Protein AF-A0A8H7QI00-F1 (afdb_monomer_lite)

Secondary structure (DSSP, 8-state):
--------SSSHHHHHHHHHHTTS----HHHHHHHHHHHHHHHHHHHHHTTTTSGGGHHHHHHHHHHHHHHHHHHHHHHHHHHHHHHHHHHHHHHHHHT-SS--HHHHHHHHHHHHHTTHHHHHHHTSS--HHHHHHHHTTTTT-TT--HHHHHHHTHHHHS-GGGHHHHHHHHHHHHHHHHHHTT--HHHHHHHSSS-HHHHIIIIIHHHHHHHHHHHHHT--HHHHHHHHHHTHHHHHHHS---TTGGGS--

InterPro domains:
  IPR028094 Restriction of telomere capping protein 4, C-terminal [PF14474] (128-244)
  IPR028094 Restriction of telomere capping protein 4, C-terminal [SM01312] (124-245)
  IPR039024 Restriction of telomere capping protein 4 [PTHR41391] (51-244)

Sequence (254 aa):
MRNLATPAITTLSCFKCQKHIFQDGDQDTSMFKEYTEIDILTKELDKKKVNAENNRYERKYKNLKGEWHRLNNKLNPRLDEFCKSHKIQQFLPTINKYNCLSVDFESLKRRAFELVNSGLVQKLVSGDIKSIFKSKADQDNFGTQAKLKHFVYFERNKKQIMPGYYGPKGFEAIGHAALRQFNHDEYNDSEVKKSTSFRHHDFLTIIVIPEIACRIIAEDQGVSLEDAAKIMIETYEIGSLLNPFDFTADFEEN

pLDDT: mean 75.8, std 19.1, range [23.66, 97.69]

Structure (mmCIF, N/CA/C/O backbone):
data_AF-A0A8H7QI00-F1
#
_entry.id   AF-A0A8H7QI00-F1
#
loop_
_atom_site.group_PDB
_atom_site.id
_atom_site.type_symbol
_atom_site.label_atom_id
_atom_site.label_alt_id
_atom_site.label_comp_id
_atom_site.label_asym_id
_atom_site.label_entity_id
_atom_site.label_seq_id
_atom_site.pdbx_PDB_ins_code
_atom_site.Cartn_x
_atom_site.Cartn_y
_atom_site.Cartn_z
_atom_site.occupancy
_atom_site.B_iso_or_equiv
_atom_site.auth_seq_id
_atom_site.auth_comp_id
_atom_site.auth_asym_id
_atom_site.auth_atom_id
_atom_site.pdbx_PDB_model_num
ATOM 1 N N . MET A 1 1 ? 22.523 28.923 -11.467 1.00 32.09 1 MET A N 1
ATOM 2 C CA . MET A 1 1 ? 23.103 27.801 -12.237 1.00 32.09 1 MET A CA 1
ATOM 3 C C . MET A 1 1 ? 22.372 26.527 -11.838 1.00 32.09 1 MET A C 1
ATOM 5 O O . MET A 1 1 ? 22.496 26.106 -10.698 1.00 32.09 1 MET A O 1
ATOM 9 N N . ARG A 1 2 ? 21.506 25.991 -12.709 1.00 25.45 2 ARG A N 1
ATOM 10 C CA . ARG A 1 2 ? 20.755 24.754 -12.440 1.00 25.45 2 ARG A CA 1
ATOM 11 C C . ARG A 1 2 ? 21.609 23.570 -12.894 1.00 25.45 2 ARG A C 1
ATOM 13 O O . ARG A 1 2 ? 21.855 23.431 -14.087 1.00 25.45 2 ARG A O 1
ATOM 20 N N . ASN A 1 3 ? 22.059 22.748 -11.949 1.00 23.66 3 ASN A N 1
ATOM 21 C CA . ASN A 1 3 ? 22.639 21.441 -12.242 1.00 23.66 3 ASN A CA 1
ATOM 22 C C . ASN A 1 3 ? 21.527 20.535 -12.783 1.00 23.66 3 ASN A C 1
ATOM 24 O O . ASN A 1 3 ? 20.714 20.015 -12.023 1.00 23.66 3 ASN A O 1
ATOM 28 N N . LEU A 1 4 ? 21.476 20.379 -14.105 1.00 27.23 4 LEU A N 1
ATOM 29 C CA . LEU A 1 4 ? 20.737 19.303 -14.753 1.00 27.23 4 LEU A CA 1
ATOM 30 C C . LEU A 1 4 ? 21.545 18.022 -14.538 1.00 27.23 4 LEU A C 1
ATOM 32 O O . LEU A 1 4 ? 22.528 17.777 -15.236 1.00 27.23 4 LEU A O 1
ATOM 36 N N . ALA A 1 5 ? 21.169 17.243 -13.526 1.00 26.55 5 ALA A N 1
ATOM 37 C CA . ALA A 1 5 ? 21.691 15.899 -13.344 1.00 26.55 5 ALA A CA 1
ATOM 38 C C . ALA A 1 5 ? 21.360 15.071 -14.598 1.00 26.55 5 ALA A C 1
ATOM 40 O O . ALA A 1 5 ? 20.198 14.832 -14.918 1.00 26.55 5 ALA A O 1
ATOM 41 N N . THR A 1 6 ? 22.391 14.677 -15.339 1.00 30.59 6 THR A N 1
ATOM 42 C CA . THR A 1 6 ? 22.303 13.703 -16.432 1.00 30.59 6 THR A CA 1
ATOM 43 C C . THR A 1 6 ? 21.802 12.355 -15.895 1.00 30.59 6 THR A C 1
ATOM 45 O O . THR A 1 6 ? 22.327 11.897 -14.877 1.00 30.59 6 THR A O 1
ATOM 48 N N . PRO A 1 7 ? 20.855 11.674 -16.568 1.00 32.19 7 PRO A N 1
ATOM 49 C CA . PRO A 1 7 ? 20.377 10.356 -16.163 1.00 32.19 7 PRO A CA 1
ATOM 50 C C . PRO A 1 7 ?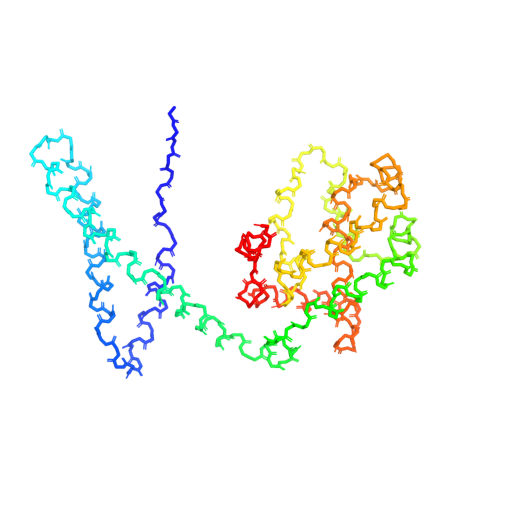 21.391 9.295 -16.613 1.00 32.19 7 PRO A C 1
ATOM 52 O O . PRO A 1 7 ? 21.183 8.589 -17.589 1.00 32.19 7 PRO A O 1
ATOM 55 N N . ALA A 1 8 ? 22.538 9.219 -15.940 1.00 33.38 8 ALA A N 1
ATOM 56 C CA . ALA A 1 8 ? 23.613 8.287 -16.297 1.00 33.38 8 ALA A CA 1
ATOM 57 C C . ALA A 1 8 ? 23.590 6.975 -15.486 1.00 33.38 8 ALA A C 1
ATOM 59 O O . ALA A 1 8 ? 24.544 6.209 -15.545 1.00 33.38 8 ALA A O 1
ATOM 60 N N . ILE A 1 9 ? 22.544 6.703 -14.692 1.00 32.53 9 ILE A N 1
ATOM 61 C CA . ILE A 1 9 ? 22.587 5.609 -13.697 1.00 32.53 9 ILE A CA 1
ATOM 62 C C . ILE A 1 9 ? 21.451 4.578 -13.848 1.00 32.53 9 ILE A C 1
ATOM 64 O O . ILE A 1 9 ? 21.548 3.482 -13.303 1.00 32.53 9 ILE A O 1
ATOM 68 N N . THR A 1 10 ? 20.416 4.819 -14.655 1.00 36.06 10 THR A N 1
ATOM 69 C CA . THR A 1 10 ? 19.295 3.864 -14.795 1.00 36.06 10 THR A CA 1
ATOM 70 C C . THR A 1 10 ? 19.474 2.800 -15.884 1.00 36.06 10 THR A C 1
ATOM 72 O O . THR A 1 10 ? 18.813 1.770 -15.818 1.00 36.06 10 THR A O 1
ATOM 75 N N . THR A 1 11 ? 20.395 2.966 -16.839 1.00 39.16 11 THR A N 1
ATOM 76 C CA . THR A 1 11 ? 20.617 1.997 -17.937 1.00 39.16 11 THR A CA 1
ATOM 77 C C . THR A 1 11 ? 21.534 0.823 -17.563 1.00 39.16 11 THR A C 1
ATOM 79 O O . THR A 1 11 ? 21.452 -0.251 -18.158 1.00 39.16 11 THR A O 1
ATOM 82 N N . LEU A 1 12 ? 22.385 0.978 -16.542 1.00 36.53 12 LEU A N 1
ATOM 83 C CA . LEU A 1 12 ? 23.392 -0.026 -16.163 1.00 36.53 12 LEU A CA 1
ATOM 84 C C . LEU A 1 12 ? 22.820 -1.259 -15.441 1.00 36.53 12 LEU A C 1
ATOM 86 O O . LEU A 1 12 ? 23.416 -2.334 -15.520 1.00 36.53 12 LEU A O 1
ATOM 90 N N . SER A 1 13 ? 21.676 -1.149 -14.755 1.00 38.12 13 SER A N 1
ATOM 91 C CA . SER A 1 13 ? 21.063 -2.300 -14.068 1.00 38.12 13 SER A CA 1
ATOM 92 C C . SER A 1 13 ? 20.446 -3.306 -15.050 1.00 38.12 13 SER A C 1
ATOM 94 O O . SER A 1 13 ? 20.450 -4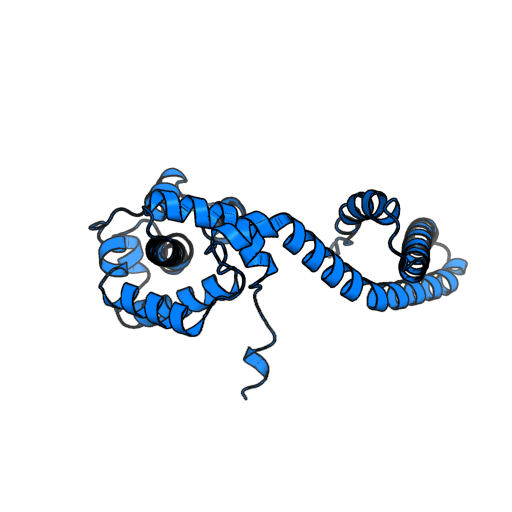.508 -14.781 1.00 38.12 13 SER A O 1
ATOM 96 N N . CYS A 1 14 ? 19.998 -2.839 -16.219 1.00 50.16 14 CYS A N 1
ATOM 97 C CA . CYS A 1 14 ? 19.415 -3.687 -17.255 1.00 50.16 14 CYS A CA 1
ATOM 98 C C . CYS A 1 14 ? 20.480 -4.466 -18.049 1.00 50.16 14 CYS A C 1
ATOM 100 O O . CYS A 1 14 ? 20.274 -5.637 -18.361 1.00 50.16 14 CYS A O 1
ATOM 102 N N . PHE A 1 15 ? 21.671 -3.895 -18.269 1.00 46.28 15 PHE A N 1
ATOM 103 C CA . PHE A 1 15 ? 22.773 -4.578 -18.970 1.00 46.28 15 PHE A CA 1
ATOM 104 C C . PHE A 1 15 ? 23.216 -5.892 -18.298 1.00 46.28 15 PHE A C 1
ATOM 106 O O . PHE A 1 15 ? 23.602 -6.846 -18.976 1.00 46.28 15 PHE A O 1
ATOM 113 N N . LYS A 1 16 ? 23.128 -5.983 -16.961 1.00 48.88 16 LYS A N 1
ATOM 114 C CA . LYS A 1 16 ? 23.398 -7.237 -16.231 1.00 48.88 16 LYS A CA 1
ATOM 115 C C . LYS A 1 16 ? 22.326 -8.306 -16.468 1.00 48.88 16 LYS A C 1
ATOM 117 O O . LYS A 1 16 ? 22.678 -9.476 -16.555 1.00 48.88 16 LYS A O 1
ATOM 122 N N . CYS A 1 17 ? 21.058 -7.915 -16.618 1.00 47.69 17 CYS A N 1
ATOM 123 C CA . CYS A 1 17 ? 19.975 -8.838 -16.977 1.00 47.69 17 CYS A CA 1
ATOM 124 C C . CYS A 1 17 ? 20.101 -9.303 -18.439 1.00 47.69 17 CYS A C 1
ATOM 126 O O . CYS A 1 17 ? 19.896 -10.474 -18.739 1.00 47.69 17 CYS A O 1
ATOM 128 N N . GLN A 1 18 ? 20.528 -8.411 -19.338 1.00 51.44 18 GLN A N 1
ATOM 129 C CA . GLN A 1 18 ? 20.704 -8.690 -20.769 1.00 51.44 18 GLN A CA 1
ATOM 130 C C . GLN A 1 18 ? 21.794 -9.734 -21.054 1.00 51.44 18 GLN A C 1
ATOM 132 O O . GLN A 1 18 ? 21.632 -10.567 -21.941 1.00 51.44 18 GLN A O 1
ATOM 137 N N . LYS A 1 19 ? 22.900 -9.729 -20.298 1.00 48.72 19 LYS A N 1
ATOM 138 C CA . LYS A 1 19 ? 24.011 -10.667 -20.534 1.00 48.72 19 LYS A CA 1
ATOM 139 C C . LYS A 1 19 ? 23.658 -12.125 -20.205 1.00 48.72 19 LYS A C 1
ATOM 141 O O . LYS A 1 19 ? 24.259 -13.018 -20.788 1.00 48.72 19 LYS A O 1
ATOM 146 N N . HIS A 1 20 ? 22.708 -12.345 -19.293 1.00 43.25 20 HIS A N 1
ATOM 147 C CA . HIS A 1 20 ? 22.237 -13.681 -18.920 1.00 43.25 20 HIS A CA 1
ATOM 148 C C . HIS A 1 20 ? 21.199 -14.239 -19.903 1.00 43.25 20 HIS A C 1
ATOM 150 O O . HIS A 1 20 ? 21.241 -15.422 -20.197 1.00 43.25 20 HIS A O 1
ATOM 156 N N . ILE A 1 21 ? 20.315 -13.403 -20.457 1.00 45.06 21 ILE A N 1
ATOM 157 C CA . ILE A 1 21 ? 19.174 -13.876 -21.264 1.00 45.06 21 ILE A CA 1
ATOM 158 C C . ILE A 1 21 ? 19.576 -14.224 -22.708 1.00 45.06 21 ILE A C 1
ATOM 160 O O . ILE A 1 21 ? 19.130 -15.227 -23.252 1.00 45.06 21 ILE A O 1
ATOM 164 N N . PHE A 1 22 ? 20.475 -13.461 -23.339 1.00 48.00 22 PHE A N 1
ATOM 165 C CA . PHE A 1 22 ? 20.891 -13.743 -24.726 1.00 48.00 22 PHE A CA 1
ATOM 166 C C . PHE A 1 22 ? 21.943 -14.861 -24.855 1.00 48.00 22 PHE A C 1
ATOM 168 O O . PHE A 1 22 ? 22.374 -15.168 -25.965 1.00 48.00 22 PHE A O 1
ATOM 175 N N . GLN A 1 23 ? 22.359 -15.478 -23.743 1.00 43.94 23 GLN A N 1
ATOM 176 C CA . GLN A 1 23 ? 23.120 -16.733 -23.769 1.00 43.94 23 GLN A CA 1
ATOM 177 C C . GLN A 1 23 ? 22.206 -17.957 -23.957 1.00 43.94 23 GLN A C 1
ATOM 179 O O . GLN A 1 23 ? 22.692 -18.982 -24.429 1.00 43.94 23 GLN A O 1
ATOM 184 N N . ASP A 1 24 ? 20.897 -17.820 -23.706 1.00 39.97 24 ASP A N 1
ATOM 185 C CA . ASP A 1 24 ? 19.931 -18.929 -23.692 1.00 39.97 24 ASP A CA 1
ATOM 186 C C . ASP A 1 24 ? 19.081 -19.061 -24.978 1.00 39.97 24 ASP A C 1
ATOM 188 O O . ASP A 1 24 ? 18.114 -19.816 -25.019 1.00 39.97 24 ASP A O 1
ATOM 192 N N . GLY A 1 25 ? 19.486 -18.417 -26.081 1.00 41.19 25 GLY A N 1
ATOM 193 C CA . GLY A 1 25 ? 19.075 -18.846 -27.430 1.00 41.19 25 GLY A CA 1
ATOM 194 C C . GLY A 1 25 ? 17.854 -18.172 -28.071 1.00 41.19 25 GLY A C 1
ATOM 195 O O . GLY A 1 25 ? 17.360 -18.694 -29.071 1.00 41.19 25 GLY A O 1
ATOM 196 N N . ASP A 1 26 ? 17.396 -17.014 -27.586 1.00 42.66 26 ASP A N 1
ATOM 197 C CA . ASP A 1 26 ? 16.306 -16.271 -28.242 1.00 42.66 26 ASP A CA 1
ATOM 198 C C . ASP A 1 26 ? 16.780 -15.425 -29.447 1.00 42.66 26 ASP A C 1
ATOM 200 O O . ASP A 1 26 ? 17.798 -14.729 -29.403 1.00 42.66 26 ASP A O 1
ATOM 204 N N . GLN A 1 27 ? 16.036 -15.509 -30.556 1.00 45.69 27 GLN A N 1
ATOM 205 C CA . GLN A 1 27 ? 16.492 -15.210 -31.926 1.00 45.69 27 GLN A CA 1
ATOM 206 C C . GLN A 1 27 ? 16.483 -13.731 -32.360 1.00 45.69 27 GLN A C 1
ATOM 208 O O . GLN A 1 27 ? 16.852 -13.440 -33.503 1.00 45.69 27 GLN A O 1
ATOM 213 N N . ASP A 1 28 ? 16.130 -12.767 -31.507 1.00 51.84 28 ASP A N 1
ATOM 214 C CA . ASP A 1 28 ? 16.073 -11.360 -31.935 1.00 51.84 28 ASP A CA 1
ATOM 215 C C . ASP A 1 28 ? 17.425 -10.632 -31.807 1.00 51.84 28 ASP A C 1
ATOM 217 O O . ASP A 1 28 ? 17.642 -9.711 -31.015 1.00 51.84 28 ASP A O 1
ATOM 221 N N . THR A 1 29 ? 18.373 -11.063 -32.640 1.00 54.84 29 THR A N 1
ATOM 222 C CA . THR A 1 29 ? 19.715 -10.463 -32.755 1.00 54.84 29 THR A CA 1
ATOM 223 C C . THR A 1 29 ? 19.707 -9.029 -33.301 1.00 54.84 29 THR A C 1
ATOM 225 O O . THR A 1 29 ? 20.735 -8.347 -33.243 1.00 54.84 29 THR A O 1
ATOM 228 N N . SER A 1 30 ? 18.574 -8.555 -33.837 1.00 56.41 30 SER A N 1
ATOM 229 C CA . SER A 1 30 ? 18.428 -7.208 -34.403 1.00 56.41 30 SER A CA 1
ATOM 230 C C . SER A 1 30 ? 18.443 -6.147 -33.301 1.00 56.41 30 SER A C 1
ATOM 232 O O . SER A 1 30 ? 19.205 -5.183 -33.364 1.00 56.41 30 SER A O 1
ATOM 234 N N . MET A 1 31 ? 17.707 -6.399 -32.221 1.00 56.31 31 MET A N 1
ATOM 235 C CA . MET A 1 31 ? 17.594 -5.510 -31.074 1.00 56.31 31 MET A CA 1
ATOM 236 C C . MET A 1 31 ? 18.927 -5.403 -30.312 1.00 56.31 31 MET A C 1
ATOM 238 O O . MET A 1 31 ? 19.341 -4.309 -29.932 1.00 56.31 31 MET A O 1
ATOM 242 N N . PHE A 1 32 ? 19.669 -6.510 -30.178 1.00 59.78 32 PHE A N 1
ATOM 243 C CA . PHE A 1 32 ? 21.007 -6.512 -29.569 1.00 59.78 32 PHE A CA 1
ATOM 244 C C . PHE A 1 32 ? 22.017 -5.644 -30.340 1.00 59.78 32 PHE A C 1
ATOM 246 O O . PHE A 1 32 ? 22.824 -4.931 -29.733 1.00 59.78 32 PHE A O 1
ATOM 253 N N . LYS A 1 33 ? 21.962 -5.664 -31.680 1.00 65.00 33 LYS A N 1
ATOM 254 C CA . LYS A 1 33 ? 22.805 -4.809 -32.530 1.00 65.00 33 LYS A CA 1
ATOM 255 C C . LYS A 1 33 ? 22.485 -3.329 -32.318 1.00 65.00 33 LYS A C 1
ATOM 257 O O . LYS A 1 33 ? 23.407 -2.552 -32.085 1.00 65.00 33 LYS A O 1
ATOM 262 N N . GLU A 1 34 ? 21.202 -2.963 -32.311 1.00 65.44 34 GLU A N 1
ATOM 263 C CA . GLU A 1 34 ? 20.764 -1.575 -32.100 1.00 65.44 34 GLU A CA 1
ATOM 264 C C . GLU A 1 34 ? 21.128 -1.058 -30.685 1.00 65.44 34 GLU A C 1
ATOM 266 O O . GLU A 1 34 ? 21.533 0.095 -30.530 1.00 65.44 34 GLU A O 1
ATOM 271 N N . TYR A 1 35 ? 21.088 -1.898 -29.640 1.00 63.41 35 TYR A N 1
ATOM 272 C CA . TYR A 1 35 ? 21.545 -1.507 -28.292 1.00 63.41 35 TYR A CA 1
ATOM 273 C C . TYR A 1 35 ? 23.063 -1.370 -28.173 1.00 63.41 35 TYR A C 1
ATOM 275 O O . TYR A 1 35 ? 23.552 -0.458 -27.500 1.00 63.41 35 TYR A O 1
ATOM 283 N N . THR A 1 36 ? 23.816 -2.255 -28.829 1.00 68.94 36 THR A N 1
ATOM 284 C CA . THR A 1 36 ? 25.282 -2.152 -28.892 1.00 68.94 36 THR A CA 1
ATOM 285 C C . THR A 1 36 ? 25.689 -0.835 -29.556 1.00 68.94 36 THR A C 1
ATOM 287 O O . THR A 1 36 ? 26.619 -0.167 -29.106 1.00 68.94 36 THR A O 1
ATOM 290 N N . GLU A 1 37 ? 24.944 -0.415 -30.578 1.00 72.38 37 GLU A N 1
ATOM 291 C CA . GLU A 1 37 ? 25.124 0.870 -31.247 1.00 72.38 37 GLU A CA 1
ATOM 292 C C . GLU A 1 37 ? 24.860 2.058 -30.304 1.00 72.38 37 GLU A C 1
ATOM 294 O O . GLU A 1 37 ? 25.678 2.977 -30.246 1.00 72.38 37 GLU A O 1
ATOM 299 N N . ILE A 1 38 ? 23.806 2.020 -29.475 1.00 66.69 38 ILE A N 1
ATOM 300 C CA . ILE A 1 38 ? 23.564 3.052 -28.447 1.00 66.69 38 ILE A CA 1
ATOM 301 C C . ILE A 1 38 ? 24.700 3.119 -27.414 1.00 66.69 38 ILE A C 1
ATOM 303 O O . ILE A 1 38 ? 25.115 4.221 -27.046 1.00 66.69 38 ILE A O 1
ATOM 307 N N . ASP A 1 39 ? 25.218 1.986 -26.932 1.00 66.69 39 ASP A N 1
ATOM 308 C CA . ASP A 1 39 ? 26.321 1.965 -25.955 1.00 66.69 39 ASP A CA 1
ATOM 309 C C . ASP A 1 39 ? 27.613 2.552 -26.550 1.00 66.69 39 ASP A C 1
ATOM 311 O O . ASP A 1 39 ? 28.281 3.385 -25.926 1.00 66.69 39 ASP A O 1
ATOM 315 N N . ILE A 1 40 ? 27.925 2.202 -27.802 1.00 74.88 40 ILE A N 1
ATOM 316 C CA . ILE A 1 40 ? 29.040 2.796 -28.551 1.00 74.88 40 ILE A CA 1
ATOM 317 C C . ILE A 1 40 ? 28.842 4.312 -28.686 1.00 74.88 40 ILE A C 1
ATOM 319 O O . ILE A 1 40 ? 29.746 5.078 -28.341 1.00 74.88 40 ILE A O 1
ATOM 323 N N . LEU A 1 41 ? 27.657 4.763 -29.113 1.00 69.81 41 LEU A N 1
ATOM 324 C CA . LEU A 1 41 ? 27.335 6.186 -29.268 1.00 69.81 41 LEU A CA 1
ATOM 325 C C . LEU A 1 41 ? 27.404 6.949 -27.941 1.00 69.81 41 LEU A C 1
ATOM 327 O O . LEU A 1 41 ? 27.892 8.077 -27.914 1.00 69.81 41 LEU A O 1
ATOM 331 N N . THR A 1 42 ? 26.971 6.340 -26.837 1.00 70.81 42 THR A N 1
ATOM 332 C CA . THR A 1 42 ? 27.034 6.933 -25.491 1.00 70.81 42 THR A CA 1
ATOM 333 C C . THR A 1 42 ? 28.488 7.148 -25.072 1.00 70.81 42 THR A C 1
ATOM 335 O O . THR A 1 42 ? 28.881 8.263 -24.730 1.00 70.81 42 THR A O 1
ATOM 338 N N . LYS A 1 43 ? 29.333 6.118 -25.220 1.00 76.75 43 LYS A N 1
ATOM 339 C CA . LYS A 1 43 ? 30.777 6.208 -24.947 1.00 76.75 43 LYS A CA 1
ATOM 340 C C . LYS A 1 43 ? 31.475 7.226 -25.847 1.00 76.75 43 LYS A C 1
ATOM 342 O O . LYS A 1 43 ? 32.409 7.902 -25.414 1.00 76.75 43 LYS A O 1
ATOM 347 N N . GLU A 1 44 ? 31.054 7.349 -27.104 1.00 76.69 44 GLU A N 1
ATOM 348 C CA . GLU A 1 44 ? 31.572 8.370 -28.014 1.00 76.69 44 GLU A CA 1
ATOM 349 C C . GLU A 1 44 ? 31.137 9.790 -27.642 1.00 76.69 44 GLU A C 1
ATOM 351 O O . GLU A 1 44 ? 31.946 10.718 -27.753 1.00 76.69 44 GLU A O 1
ATOM 356 N N . LEU A 1 45 ? 29.886 9.970 -27.212 1.00 71.31 45 LEU A N 1
ATOM 357 C CA . LEU A 1 45 ? 29.365 11.249 -26.739 1.00 71.31 45 LEU A CA 1
ATOM 358 C C . LEU A 1 45 ? 30.103 11.703 -25.485 1.00 71.31 45 LEU A C 1
ATOM 360 O O . LEU A 1 45 ? 30.530 12.854 -25.440 1.00 71.31 45 LEU A O 1
ATOM 364 N N . ASP A 1 46 ? 30.340 10.807 -24.530 1.00 72.19 46 ASP A N 1
ATOM 365 C CA . ASP A 1 46 ? 31.086 11.123 -23.311 1.00 72.19 46 ASP A CA 1
ATOM 366 C C . ASP A 1 46 ? 32.533 11.528 -23.624 1.00 72.19 46 ASP A C 1
ATOM 368 O O . ASP A 1 46 ? 32.998 12.576 -23.171 1.00 72.19 46 ASP A O 1
ATOM 372 N N . LYS A 1 47 ? 33.224 10.784 -24.500 1.00 74.00 47 LYS A N 1
ATOM 373 C CA . LYS A 1 47 ? 34.586 11.127 -24.958 1.00 74.00 47 LYS A CA 1
ATOM 374 C C . LYS A 1 47 ? 34.652 12.471 -25.688 1.00 74.00 47 LYS A C 1
ATOM 376 O O . LYS A 1 47 ? 35.646 13.186 -25.578 1.00 74.00 47 LYS A O 1
ATOM 381 N N . LYS A 1 48 ? 33.632 12.815 -26.480 1.00 67.69 48 LYS A N 1
ATOM 382 C CA . LYS A 1 48 ? 33.608 14.060 -27.269 1.00 67.69 48 LYS A CA 1
ATOM 383 C C . LYS A 1 48 ? 33.103 15.257 -26.473 1.00 67.69 48 LYS A C 1
ATOM 385 O O . LYS A 1 48 ? 33.542 16.364 -26.759 1.00 67.69 48 LYS A O 1
ATOM 390 N N . LYS A 1 49 ? 32.262 15.051 -25.457 1.00 64.69 49 LYS A N 1
ATOM 391 C CA . LYS A 1 49 ? 31.820 16.087 -24.511 1.00 64.69 49 LYS A CA 1
ATOM 392 C C . LYS A 1 49 ? 32.996 16.653 -23.713 1.00 64.69 49 LYS A C 1
ATOM 394 O O . LYS A 1 49 ? 33.046 17.857 -23.505 1.00 64.69 49 LYS A O 1
ATOM 399 N N . VAL A 1 50 ? 33.973 15.809 -23.370 1.00 59.81 50 VAL A N 1
ATOM 400 C CA . VAL A 1 50 ? 35.248 16.216 -22.744 1.00 59.81 50 VAL A CA 1
ATOM 401 C C . VAL A 1 50 ? 36.130 17.055 -23.691 1.00 59.81 50 VAL A C 1
ATOM 403 O O . VAL A 1 50 ? 36.917 17.866 -23.228 1.00 59.81 50 VAL A O 1
ATOM 406 N N . ASN A 1 51 ? 35.963 16.927 -25.014 1.00 56.34 51 ASN A N 1
ATOM 407 C CA . ASN A 1 51 ? 36.784 17.602 -26.034 1.00 56.34 51 ASN A CA 1
ATOM 408 C C . ASN A 1 51 ? 36.070 18.768 -26.759 1.00 56.34 51 ASN A C 1
ATOM 410 O O . ASN A 1 51 ? 36.629 19.356 -27.689 1.00 56.34 51 ASN A O 1
ATOM 414 N N . ALA A 1 52 ? 34.827 19.087 -26.381 1.00 53.44 52 ALA A N 1
ATOM 415 C CA . ALA A 1 52 ? 33.953 20.026 -27.092 1.00 53.44 52 ALA A CA 1
ATOM 416 C C . ALA A 1 52 ? 34.255 21.516 -26.829 1.00 53.44 52 ALA A C 1
ATOM 418 O O . ALA A 1 52 ? 33.583 22.371 -27.398 1.00 53.44 52 ALA A O 1
ATOM 419 N N . GLU A 1 53 ? 35.285 21.844 -26.043 1.00 54.00 53 GLU A N 1
ATOM 420 C CA . GLU A 1 53 ? 35.765 23.226 -25.857 1.00 54.00 53 GLU A CA 1
ATOM 421 C C . GLU A 1 53 ? 36.422 23.814 -27.126 1.00 54.00 53 GLU A C 1
ATOM 423 O O . GLU A 1 53 ? 36.679 25.011 -27.202 1.00 54.00 53 GLU A O 1
ATOM 428 N N . ASN A 1 54 ? 36.637 22.999 -28.168 1.00 56.56 54 ASN A N 1
ATOM 429 C CA . ASN A 1 54 ? 37.154 23.428 -29.468 1.00 56.56 54 ASN A CA 1
ATOM 430 C C . ASN A 1 54 ? 36.056 23.410 -30.555 1.00 56.56 54 ASN A C 1
ATOM 432 O O . ASN A 1 54 ? 35.562 22.342 -30.929 1.00 56.56 54 ASN A O 1
ATOM 436 N N . ASN A 1 55 ? 35.753 24.579 -31.144 1.00 57.38 55 ASN A N 1
ATOM 437 C CA . ASN A 1 55 ? 34.698 24.838 -32.154 1.00 57.38 55 ASN A CA 1
ATOM 438 C C . ASN A 1 55 ? 34.641 23.854 -33.349 1.00 57.38 55 ASN A C 1
ATOM 440 O O . ASN A 1 55 ? 33.617 23.731 -34.020 1.00 57.38 55 ASN A O 1
ATOM 444 N N . ARG A 1 56 ? 35.713 23.099 -33.624 1.00 57.19 56 ARG A N 1
ATOM 445 C CA . ARG A 1 56 ? 35.774 22.096 -34.704 1.00 57.19 56 ARG A CA 1
ATOM 446 C C . ARG A 1 56 ? 34.924 20.843 -34.434 1.00 57.19 56 ARG A C 1
ATOM 448 O O . ARG A 1 56 ? 34.535 20.159 -35.380 1.00 57.19 56 ARG A O 1
ATOM 455 N N . TYR A 1 57 ? 34.619 20.529 -33.172 1.00 56.50 57 TYR A N 1
ATOM 456 C CA . TYR A 1 57 ? 33.913 19.295 -32.790 1.00 56.50 57 TYR A CA 1
ATOM 457 C C . TYR A 1 57 ? 32.391 19.446 -32.676 1.00 56.50 57 TYR A C 1
ATOM 459 O O . TYR A 1 57 ? 31.678 18.444 -32.582 1.00 56.50 57 TYR A O 1
ATOM 467 N N . GLU A 1 58 ? 31.873 20.671 -32.761 1.00 62.03 58 GLU A N 1
ATOM 468 C CA . GLU A 1 58 ? 30.472 20.983 -32.474 1.00 62.03 58 GLU A CA 1
ATOM 469 C C . GLU A 1 58 ? 29.495 20.335 -33.474 1.00 62.03 58 GLU A C 1
ATOM 471 O O . GLU A 1 58 ? 28.476 19.765 -33.081 1.00 62.03 58 GLU A O 1
ATOM 476 N N . ARG A 1 59 ? 29.826 20.333 -34.775 1.00 67.06 59 ARG A N 1
ATOM 477 C CA . ARG A 1 59 ? 28.973 19.737 -35.824 1.00 67.06 59 ARG A CA 1
ATOM 478 C C . ARG A 1 59 ? 28.912 18.209 -35.725 1.00 67.06 59 ARG A C 1
ATOM 480 O O . ARG A 1 59 ? 27.840 17.624 -35.845 1.00 67.06 59 ARG A O 1
ATOM 487 N N . LYS A 1 60 ? 30.052 17.559 -35.456 1.00 67.50 60 LYS A N 1
ATOM 488 C CA . LYS A 1 60 ? 30.130 16.096 -35.293 1.00 67.50 60 LYS A CA 1
ATOM 489 C C . LYS A 1 60 ? 29.421 15.644 -34.012 1.00 67.50 60 LYS A C 1
ATOM 491 O O . LYS A 1 60 ? 28.737 14.627 -34.028 1.00 67.50 60 LYS A O 1
ATOM 496 N N . TYR A 1 61 ? 29.536 16.422 -32.934 1.00 68.06 61 TYR A N 1
ATOM 497 C CA . TYR A 1 61 ? 28.820 16.184 -31.682 1.00 68.06 61 TYR A CA 1
ATOM 498 C C . TYR A 1 61 ? 27.300 16.328 -31.844 1.00 68.06 61 TYR A C 1
ATOM 500 O O . TYR A 1 61 ? 26.562 15.450 -31.406 1.00 68.06 61 TYR A O 1
ATOM 508 N N . LYS A 1 62 ? 26.818 17.378 -32.530 1.00 73.19 62 LYS A N 1
ATOM 509 C CA . LYS A 1 62 ? 25.382 17.561 -32.822 1.00 73.19 62 LYS A CA 1
ATOM 510 C C . LYS A 1 62 ? 24.794 16.382 -33.606 1.00 73.19 62 LYS A C 1
ATOM 512 O O . LYS A 1 62 ? 23.720 15.907 -33.247 1.00 73.19 62 LYS A O 1
ATOM 517 N N . ASN A 1 63 ? 25.516 15.866 -34.603 1.00 76.00 63 ASN A N 1
ATOM 518 C CA . ASN A 1 63 ? 25.068 14.710 -35.388 1.00 76.00 63 ASN A CA 1
ATOM 519 C C . ASN A 1 63 ? 24.986 13.427 -34.544 1.00 76.00 63 ASN A C 1
ATOM 521 O O . ASN A 1 63 ? 23.954 12.762 -34.555 1.00 76.00 63 ASN A O 1
ATOM 525 N N . LEU A 1 64 ? 26.026 13.124 -33.756 1.00 72.06 64 LEU A N 1
ATOM 526 C CA . LEU A 1 64 ? 26.043 11.958 -32.858 1.00 72.06 64 LEU A CA 1
ATOM 527 C C . LEU A 1 64 ? 24.953 12.037 -31.791 1.00 72.06 64 LEU A C 1
ATOM 529 O O . LEU A 1 64 ? 24.311 11.041 -31.479 1.00 72.06 64 LEU A O 1
ATOM 533 N N . LYS A 1 65 ? 24.708 13.235 -31.257 1.00 70.62 65 LYS A N 1
ATOM 534 C CA . LYS A 1 65 ? 23.642 13.468 -30.285 1.00 70.62 65 LYS A CA 1
ATOM 535 C C . LYS A 1 65 ? 22.261 13.246 -30.910 1.00 70.62 65 LYS A C 1
ATOM 537 O O . LYS A 1 65 ? 21.402 12.642 -30.278 1.00 70.62 65 LYS A O 1
ATOM 542 N N . GLY A 1 66 ? 22.047 13.706 -32.144 1.00 73.81 66 GLY A N 1
ATOM 543 C CA . GLY A 1 66 ? 20.801 13.475 -32.880 1.00 73.81 66 GLY A CA 1
ATOM 544 C C . GLY A 1 66 ? 20.553 11.994 -33.178 1.00 73.81 66 GLY A C 1
ATOM 545 O O . GLY A 1 66 ? 19.437 11.512 -33.012 1.00 73.81 66 GLY A O 1
ATOM 546 N N . GLU A 1 67 ? 21.596 11.260 -33.558 1.00 75.31 67 GLU A N 1
ATOM 547 C CA . GLU A 1 67 ? 21.543 9.812 -33.778 1.00 75.31 67 GLU A CA 1
ATOM 548 C C . GLU A 1 67 ? 21.265 9.027 -32.497 1.00 75.31 67 GLU A C 1
ATOM 550 O O . GLU A 1 67 ? 20.368 8.184 -32.478 1.00 75.31 67 GLU A O 1
ATOM 555 N N . TRP A 1 68 ? 21.946 9.384 -31.407 1.00 73.31 68 TRP A N 1
ATOM 556 C CA . TRP A 1 68 ? 21.675 8.831 -30.087 1.00 73.31 68 TRP A CA 1
ATOM 557 C C . TRP A 1 68 ? 20.221 9.070 -29.668 1.00 73.31 68 TRP A C 1
ATOM 559 O O . TRP A 1 68 ? 19.549 8.128 -29.271 1.00 73.31 68 TRP A O 1
ATOM 569 N N . HIS A 1 69 ? 19.688 10.289 -29.826 1.00 68.50 69 HIS A N 1
ATOM 570 C CA . HIS A 1 69 ? 18.282 10.570 -29.514 1.00 68.50 69 HIS A CA 1
ATOM 571 C C . HIS A 1 69 ? 17.317 9.750 -30.376 1.00 68.50 69 HIS A C 1
ATOM 573 O O . HIS A 1 69 ? 16.337 9.227 -29.854 1.00 68.50 69 HIS A O 1
ATOM 579 N N . ARG A 1 70 ? 17.593 9.607 -31.677 1.00 76.06 70 ARG A N 1
ATOM 580 C CA . ARG A 1 70 ? 16.766 8.826 -32.610 1.00 76.06 70 ARG A CA 1
ATOM 581 C C . ARG A 1 70 ? 16.686 7.356 -32.193 1.00 76.06 70 ARG A C 1
ATOM 583 O O . ARG A 1 70 ? 15.590 6.813 -32.080 1.00 76.06 70 ARG A O 1
ATOM 590 N N . LEU A 1 71 ? 17.838 6.729 -31.952 1.00 70.31 71 LEU A N 1
ATOM 591 C CA . LEU A 1 71 ? 17.926 5.321 -31.559 1.00 70.31 71 LEU A CA 1
ATOM 592 C C . LEU A 1 71 ? 17.382 5.101 -30.147 1.00 70.31 71 LEU A C 1
ATOM 594 O O . LEU A 1 71 ? 16.593 4.185 -29.935 1.00 70.31 71 LEU A O 1
ATOM 598 N N . ASN A 1 72 ? 17.721 5.976 -29.198 1.00 63.97 72 ASN A N 1
ATOM 599 C CA . ASN A 1 72 ? 17.224 5.890 -27.830 1.00 63.97 72 ASN A CA 1
ATOM 600 C C . ASN A 1 72 ? 15.699 6.037 -27.774 1.00 63.97 72 ASN A C 1
ATOM 602 O O . ASN A 1 72 ? 15.042 5.238 -27.125 1.00 63.97 72 ASN A O 1
ATOM 606 N N . ASN A 1 73 ? 15.104 6.982 -28.505 1.00 70.81 73 ASN A N 1
ATOM 607 C CA . ASN A 1 73 ? 13.645 7.131 -28.531 1.00 70.81 73 ASN A CA 1
ATOM 608 C C . ASN A 1 73 ? 12.937 5.929 -29.177 1.00 70.81 73 ASN A C 1
ATOM 610 O O . ASN A 1 73 ? 11.816 5.611 -28.793 1.00 70.81 73 ASN A O 1
ATOM 614 N N . LYS A 1 74 ? 13.584 5.246 -30.130 1.00 73.88 74 LYS A N 1
ATOM 615 C CA . LYS A 1 74 ? 13.061 4.021 -30.752 1.00 73.88 74 LYS A CA 1
ATOM 616 C C . LYS A 1 74 ? 13.149 2.812 -29.812 1.00 73.88 74 LYS A C 1
ATOM 618 O O . LYS A 1 74 ? 12.227 2.002 -29.764 1.00 73.88 74 LYS A O 1
ATOM 623 N N . LEU A 1 75 ? 14.264 2.669 -29.096 1.00 65.12 75 LEU A N 1
ATOM 624 C CA . LEU A 1 75 ? 14.580 1.475 -28.309 1.00 65.12 75 LEU A CA 1
ATOM 625 C C . LEU A 1 75 ? 14.145 1.547 -26.844 1.00 65.12 75 LEU A C 1
ATOM 627 O O . LEU A 1 75 ? 13.913 0.503 -26.241 1.00 65.12 75 LEU A O 1
ATOM 631 N N . ASN A 1 76 ? 14.043 2.738 -26.257 1.00 65.81 76 ASN A N 1
ATOM 632 C CA . ASN A 1 76 ? 13.715 2.895 -24.840 1.00 65.81 76 ASN A CA 1
ATOM 633 C C . ASN A 1 76 ? 12.304 2.372 -24.492 1.00 65.81 76 ASN A C 1
ATOM 635 O O . ASN A 1 76 ? 12.201 1.596 -23.548 1.00 65.81 76 ASN A O 1
ATOM 639 N N . PRO A 1 77 ? 11.244 2.640 -25.287 1.00 66.69 77 PRO A N 1
ATOM 640 C CA . PRO A 1 77 ? 9.921 2.067 -25.016 1.00 66.69 77 PRO A CA 1
ATOM 641 C C . PRO A 1 77 ? 9.911 0.532 -25.065 1.00 66.69 77 PRO A C 1
ATOM 643 O O . PRO A 1 77 ? 9.342 -0.116 -24.192 1.00 66.69 77 PRO A O 1
ATOM 646 N N . ARG A 1 78 ? 10.615 -0.062 -26.041 1.00 64.00 78 ARG A N 1
ATOM 647 C CA . ARG A 1 78 ? 10.748 -1.524 -26.175 1.00 64.00 78 ARG A CA 1
ATOM 648 C C . ARG A 1 78 ? 11.525 -2.137 -25.011 1.00 64.00 78 ARG A C 1
ATOM 650 O O . ARG A 1 78 ? 11.180 -3.218 -24.539 1.00 64.00 78 ARG A O 1
ATOM 657 N N . LEU A 1 79 ? 12.557 -1.440 -24.532 1.00 65.06 79 LEU A N 1
ATOM 658 C CA . LEU A 1 79 ? 13.326 -1.862 -23.363 1.00 65.06 79 LEU A CA 1
ATOM 659 C C . LEU A 1 79 ? 12.460 -1.854 -22.108 1.00 65.06 79 LEU A C 1
ATOM 661 O O . LEU A 1 79 ? 12.532 -2.787 -21.312 1.00 65.06 79 LEU A O 1
ATOM 665 N N . ASP A 1 80 ? 11.657 -0.807 -21.938 1.00 66.56 80 ASP A N 1
ATOM 666 C CA . ASP A 1 80 ? 10.761 -0.657 -20.800 1.00 66.56 80 ASP A CA 1
ATOM 667 C C . ASP A 1 80 ? 9.684 -1.747 -20.801 1.00 66.56 80 ASP A C 1
ATOM 669 O O . ASP A 1 80 ? 9.449 -2.368 -19.764 1.00 66.56 80 ASP A O 1
ATOM 673 N N . GLU A 1 81 ? 9.080 -2.047 -21.954 1.00 65.88 81 GLU A N 1
ATOM 674 C CA . GLU A 1 81 ? 8.125 -3.153 -22.116 1.00 65.88 81 GLU A CA 1
ATOM 675 C C . GLU A 1 81 ? 8.757 -4.517 -21.816 1.00 65.88 81 GLU A C 1
ATOM 677 O O . GLU A 1 81 ? 8.199 -5.295 -21.040 1.00 65.88 81 GLU A O 1
ATOM 682 N N . PHE A 1 82 ? 9.952 -4.788 -22.347 1.00 67.19 82 PHE A N 1
ATOM 683 C CA . PHE A 1 82 ? 10.689 -6.023 -22.070 1.00 67.19 82 PHE A CA 1
ATOM 684 C C . PHE A 1 82 ? 11.080 -6.151 -20.589 1.00 67.19 82 PHE A C 1
ATOM 686 O O . PHE A 1 82 ? 10.948 -7.208 -19.974 1.00 67.19 82 PHE A O 1
ATOM 693 N N . CYS A 1 83 ? 11.536 -5.063 -19.968 1.00 71.44 83 CYS A N 1
ATOM 694 C CA . CYS A 1 83 ? 11.862 -5.057 -18.545 1.00 71.44 83 CYS A CA 1
ATOM 695 C C . CYS A 1 83 ? 10.623 -5.289 -17.681 1.00 71.44 83 CYS A C 1
ATOM 697 O O . CYS A 1 83 ? 10.713 -5.976 -16.662 1.00 71.44 83 CYS A O 1
ATOM 699 N N . LYS A 1 84 ? 9.476 -4.716 -18.064 1.00 72.62 84 LYS A N 1
ATOM 700 C CA . LYS A 1 84 ? 8.199 -4.947 -17.385 1.00 72.62 84 LYS A CA 1
ATOM 701 C C . LYS A 1 84 ? 7.784 -6.411 -17.505 1.00 72.62 84 LYS A C 1
ATOM 703 O O . LYS A 1 84 ? 7.530 -7.029 -16.476 1.00 72.62 84 LYS A O 1
ATOM 708 N N . SER A 1 85 ? 7.781 -6.983 -18.710 1.00 72.50 85 SER A N 1
ATOM 709 C CA . SER A 1 85 ? 7.375 -8.377 -18.928 1.00 72.50 85 SER A CA 1
ATOM 710 C C . SER A 1 85 ? 8.280 -9.369 -18.189 1.00 72.50 85 SER A C 1
ATOM 712 O O . SER A 1 85 ? 7.780 -10.267 -17.514 1.00 72.50 85 SER A O 1
ATOM 714 N N . HIS A 1 86 ? 9.598 -9.157 -18.202 1.00 74.50 86 HIS A N 1
ATOM 715 C CA . HIS A 1 86 ? 10.545 -9.989 -17.457 1.00 74.50 86 HIS A CA 1
ATOM 716 C C . HIS A 1 86 ? 10.351 -9.879 -15.937 1.00 74.50 86 HIS A C 1
ATOM 718 O O . HIS A 1 86 ? 10.349 -10.891 -15.237 1.00 74.50 86 HIS A O 1
ATOM 724 N N . LYS A 1 87 ? 10.132 -8.673 -15.399 1.00 78.31 87 LYS A N 1
ATOM 725 C CA . LYS A 1 87 ? 9.815 -8.522 -13.970 1.00 78.31 87 LYS A CA 1
ATOM 726 C C . LYS A 1 87 ? 8.506 -9.218 -13.610 1.00 78.31 87 LYS A C 1
ATOM 728 O O . LYS A 1 87 ? 8.443 -9.882 -12.584 1.00 78.31 87 LYS A O 1
ATOM 733 N N . ILE A 1 88 ? 7.485 -9.119 -14.460 1.00 80.69 88 ILE A N 1
ATOM 734 C CA . ILE A 1 88 ? 6.221 -9.839 -14.261 1.00 80.69 88 ILE A CA 1
ATOM 735 C C . ILE A 1 88 ? 6.472 -11.351 -14.209 1.00 80.69 88 ILE A C 1
ATOM 737 O O . ILE A 1 88 ? 5.967 -12.001 -13.298 1.00 80.69 88 ILE A O 1
ATOM 741 N N . GLN A 1 89 ? 7.309 -11.899 -15.099 1.00 80.00 89 GLN A N 1
ATOM 742 C CA . GLN A 1 89 ? 7.692 -13.317 -15.066 1.00 80.00 89 GLN A CA 1
ATOM 743 C C . GLN A 1 89 ? 8.334 -13.726 -13.734 1.00 80.00 89 GLN A C 1
ATOM 745 O O . GLN A 1 89 ? 7.974 -14.761 -13.177 1.00 80.00 89 GLN A O 1
ATOM 750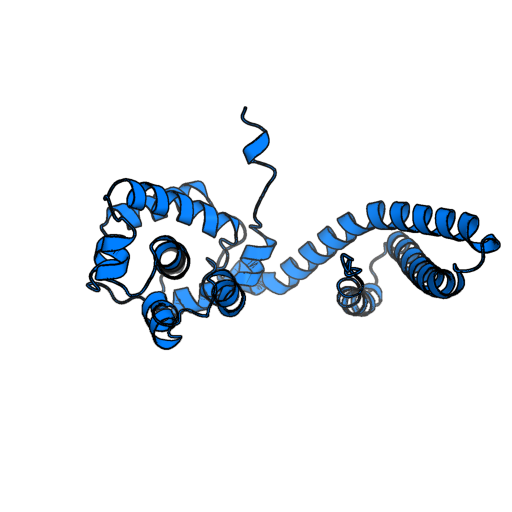 N N . GLN A 1 90 ? 9.226 -12.898 -13.184 1.00 82.81 90 GLN A N 1
ATOM 751 C CA . GLN A 1 90 ? 9.845 -13.149 -11.875 1.00 82.81 90 GLN A CA 1
ATOM 752 C C . GLN A 1 90 ? 8.820 -13.180 -10.733 1.00 82.81 90 GLN A C 1
ATOM 754 O O . GLN A 1 90 ? 8.999 -13.914 -9.762 1.00 82.81 90 GLN A O 1
ATOM 759 N N . PHE A 1 91 ? 7.735 -12.412 -10.853 1.00 87.75 91 PHE A N 1
ATOM 760 C CA . PHE A 1 91 ? 6.675 -12.347 -9.852 1.00 87.75 91 PHE A CA 1
ATOM 761 C C . PHE A 1 91 ? 5.517 -13.322 -10.088 1.00 87.75 91 PHE A C 1
ATOM 763 O O . PHE A 1 91 ? 4.641 -13.395 -9.227 1.00 87.75 91 PHE A O 1
ATOM 770 N N . LEU A 1 92 ? 5.505 -14.105 -11.176 1.00 86.88 92 LEU A N 1
ATOM 771 C CA . LEU A 1 92 ? 4.422 -15.054 -11.482 1.00 86.88 92 LEU A CA 1
ATOM 772 C C . LEU A 1 92 ? 4.034 -15.967 -10.305 1.00 86.88 92 LEU A C 1
ATOM 774 O O . LEU A 1 92 ? 2.835 -16.118 -10.070 1.00 86.88 92 LEU A O 1
ATOM 778 N N . PRO A 1 93 ? 4.969 -16.537 -9.515 1.00 89.12 93 PRO A N 1
ATOM 779 C CA . PRO A 1 93 ? 4.596 -17.348 -8.356 1.00 89.12 93 PRO A CA 1
ATOM 780 C C . PRO A 1 93 ? 3.771 -16.567 -7.325 1.00 89.12 93 PRO A C 1
ATOM 782 O O . PRO A 1 93 ? 2.748 -17.053 -6.851 1.00 89.12 93 PRO A O 1
ATOM 785 N N . THR A 1 94 ? 4.184 -15.338 -7.011 1.00 89.44 94 THR A N 1
ATOM 786 C CA . THR A 1 94 ? 3.494 -14.452 -6.061 1.00 89.44 94 THR A CA 1
ATOM 787 C C . THR A 1 94 ? 2.163 -13.961 -6.622 1.00 89.44 94 THR A C 1
ATOM 789 O O . THR A 1 94 ? 1.165 -13.911 -5.906 1.00 89.44 94 THR A O 1
ATOM 792 N N . ILE A 1 95 ? 2.137 -13.646 -7.917 1.00 88.31 95 ILE A N 1
ATOM 793 C CA . ILE A 1 95 ? 0.937 -13.241 -8.645 1.00 88.31 95 ILE A CA 1
ATOM 794 C C . ILE A 1 95 ? -0.127 -14.337 -8.591 1.00 88.31 95 ILE A C 1
ATOM 796 O O . ILE A 1 95 ? -1.276 -14.061 -8.255 1.00 88.31 95 ILE A O 1
ATOM 800 N N . ASN A 1 96 ? 0.266 -15.580 -8.869 1.00 88.94 96 ASN A N 1
ATOM 801 C CA . ASN A 1 96 ? -0.631 -16.729 -8.830 1.00 88.94 96 ASN A CA 1
ATOM 802 C C . ASN A 1 96 ? -1.077 -17.047 -7.400 1.00 88.94 96 ASN A C 1
ATOM 804 O O . ASN A 1 96 ? -2.236 -17.387 -7.187 1.00 88.94 96 ASN A O 1
ATOM 808 N N . LYS A 1 97 ? -0.177 -16.901 -6.418 1.00 91.44 97 LYS A N 1
ATOM 809 C CA . LYS A 1 97 ? -0.484 -17.128 -4.999 1.00 91.44 97 LYS A CA 1
ATOM 810 C C . LYS A 1 97 ? -1.597 -16.209 -4.492 1.00 91.44 97 LYS A C 1
ATOM 812 O O . LYS A 1 97 ? -2.455 -16.678 -3.755 1.00 91.44 97 LYS A O 1
ATOM 817 N N . TYR A 1 98 ? -1.567 -14.928 -4.862 1.00 90.19 98 TYR A N 1
ATOM 818 C CA . TYR A 1 98 ? -2.497 -13.915 -4.343 1.00 90.19 98 TYR A CA 1
ATOM 819 C C . TYR A 1 98 ? -3.573 -13.474 -5.345 1.00 90.19 98 TYR A C 1
ATOM 821 O O . TYR A 1 98 ? -4.377 -12.602 -5.027 1.00 90.19 98 TYR A O 1
ATOM 829 N N . ASN A 1 99 ? -3.597 -14.064 -6.543 1.00 87.44 99 ASN A N 1
ATOM 830 C CA . ASN A 1 99 ? -4.533 -13.757 -7.626 1.00 87.44 99 ASN A CA 1
ATOM 831 C C . ASN A 1 99 ? -4.608 -12.257 -7.984 1.00 87.44 99 ASN A C 1
ATOM 833 O O . ASN A 1 99 ? -5.683 -11.666 -8.049 1.00 87.44 99 ASN A O 1
ATOM 837 N N . CYS A 1 100 ? -3.456 -11.621 -8.209 1.00 83.88 100 CYS A N 1
ATOM 838 C CA . CYS A 1 100 ? -3.375 -10.165 -8.367 1.00 83.88 100 CYS A CA 1
ATOM 839 C C . CYS A 1 100 ? -3.123 -9.659 -9.802 1.00 83.88 100 CYS A C 1
ATOM 841 O O . CYS A 1 100 ? -2.669 -8.532 -9.991 1.00 83.88 100 CYS A O 1
ATOM 843 N N . LEU A 1 101 ? -3.428 -10.477 -10.819 1.00 81.38 101 LEU A N 1
ATOM 844 C CA . LEU A 1 101 ? -3.292 -10.119 -12.243 1.00 81.38 101 LEU A CA 1
ATOM 845 C C . LEU A 1 101 ? -4.272 -9.037 -12.698 1.00 81.38 101 LEU A C 1
ATOM 847 O O . LEU A 1 101 ? -3.903 -8.165 -13.478 1.00 81.38 101 LEU A O 1
ATOM 851 N N . SER A 1 102 ? -5.517 -9.114 -12.235 1.00 79.62 102 SER A N 1
ATOM 852 C CA . SER A 1 102 ? -6.590 -8.213 -12.646 1.00 79.62 102 SER A CA 1
ATOM 853 C C . SER A 1 102 ? -7.322 -7.701 -11.417 1.00 79.62 102 SER A C 1
ATOM 855 O O . SER A 1 102 ? -8.019 -8.455 -10.740 1.00 79.62 102 SER A O 1
ATOM 857 N N . VAL A 1 103 ? -7.154 -6.414 -11.135 1.00 88.44 103 VAL A N 1
ATOM 858 C CA . VAL A 1 103 ? -7.868 -5.724 -10.062 1.00 88.44 103 VAL A CA 1
ATOM 859 C C . VAL A 1 103 ? -9.121 -5.074 -10.642 1.00 88.44 103 VAL A C 1
ATOM 861 O O . VAL A 1 103 ? -9.030 -4.273 -11.573 1.00 88.44 103 VAL A O 1
ATOM 864 N N . ASP A 1 104 ? -10.280 -5.365 -10.054 1.00 91.50 104 ASP A N 1
ATOM 865 C CA . ASP A 1 104 ? -11.504 -4.596 -10.283 1.00 91.50 104 ASP A CA 1
ATOM 866 C C . ASP A 1 104 ? -11.471 -3.316 -9.431 1.00 91.50 104 ASP A C 1
ATOM 868 O O . ASP A 1 104 ? -11.797 -3.313 -8.240 1.00 91.50 104 ASP A O 1
ATOM 872 N N . PHE A 1 105 ? -11.039 -2.216 -10.050 1.00 92.25 105 PHE A N 1
ATOM 873 C CA . PHE A 1 105 ? -10.912 -0.925 -9.374 1.00 92.25 105 PHE A CA 1
ATOM 874 C C . PHE A 1 105 ? -12.257 -0.284 -9.020 1.00 92.25 105 PHE A C 1
ATOM 876 O O . PHE A 1 105 ? -12.308 0.497 -8.072 1.00 92.25 105 PHE A O 1
ATOM 883 N N . GLU A 1 106 ? -13.341 -0.610 -9.722 1.00 91.19 106 GLU A N 1
ATOM 884 C CA . GLU A 1 106 ? -14.667 -0.082 -9.384 1.00 91.19 106 GLU A CA 1
ATOM 885 C C . GLU A 1 106 ? -15.210 -0.769 -8.130 1.00 91.19 106 GLU A C 1
ATOM 887 O O . GLU A 1 106 ? -15.679 -0.103 -7.200 1.00 91.19 106 GLU A O 1
ATOM 892 N N . SER A 1 107 ? -15.034 -2.090 -8.030 1.00 93.06 107 SER A N 1
ATOM 893 C CA . SER A 1 107 ? -15.322 -2.812 -6.789 1.00 93.06 107 SER A CA 1
ATOM 894 C C . SER A 1 107 ? -14.431 -2.333 -5.635 1.00 93.06 107 SER A C 1
ATOM 896 O O . SER A 1 107 ? -14.934 -2.130 -4.527 1.00 93.06 107 SER A O 1
ATOM 898 N N . LEU A 1 108 ? -13.143 -2.058 -5.891 1.00 94.50 108 LEU A N 1
ATOM 899 C CA . LEU A 1 108 ? -12.221 -1.500 -4.893 1.00 94.50 108 LEU A CA 1
ATOM 900 C C . LEU A 1 108 ? -12.706 -0.147 -4.351 1.00 94.50 108 LEU A C 1
ATOM 902 O O . LEU A 1 108 ? -12.775 0.029 -3.134 1.00 94.50 108 LEU A O 1
ATOM 906 N N . LYS A 1 109 ? -13.075 0.796 -5.233 1.00 93.06 109 LYS A N 1
ATOM 907 C CA . LYS A 1 109 ? -13.616 2.113 -4.841 1.00 93.06 109 LYS A CA 1
ATOM 908 C C . LYS A 1 109 ? -14.869 1.961 -3.982 1.00 93.06 109 LYS A C 1
ATOM 910 O O . LYS A 1 109 ? -14.978 2.607 -2.941 1.00 93.06 109 LYS A O 1
ATOM 915 N N . ARG A 1 110 ? -15.797 1.090 -4.393 1.00 93.75 110 ARG A N 1
ATOM 916 C CA . ARG A 1 110 ? -17.034 0.821 -3.648 1.00 93.75 110 ARG A CA 1
ATOM 917 C C . ARG A 1 110 ? -16.743 0.267 -2.251 1.00 93.75 110 ARG A C 1
ATOM 919 O O . ARG A 1 110 ? -17.255 0.810 -1.280 1.00 93.75 110 ARG A O 1
ATOM 926 N N . ARG A 1 111 ? -15.890 -0.754 -2.131 1.00 95.69 111 ARG A N 1
ATOM 927 C CA . ARG A 1 111 ? -15.525 -1.356 -0.833 1.00 95.69 111 ARG A CA 1
ATOM 928 C C . ARG A 1 111 ? -14.793 -0.372 0.075 1.00 95.69 111 ARG A C 1
ATOM 930 O O . ARG A 1 111 ? -15.065 -0.313 1.271 1.00 95.69 111 ARG A O 1
ATOM 937 N N . ALA A 1 112 ? -13.904 0.446 -0.490 1.00 94.81 112 ALA A N 1
ATOM 938 C CA . ALA A 1 112 ? -13.252 1.521 0.250 1.00 94.81 112 ALA A CA 1
ATOM 939 C C . ALA A 1 112 ? -14.280 2.521 0.801 1.00 94.81 112 ALA A C 1
ATOM 941 O O . ALA A 1 112 ? -14.213 2.889 1.972 1.00 94.81 112 ALA A O 1
ATOM 942 N N . PHE A 1 113 ? -15.266 2.909 -0.011 1.00 91.69 113 PHE A N 1
ATOM 943 C CA . PHE A 1 113 ? -16.352 3.793 0.407 1.00 91.69 113 PHE A CA 1
ATOM 944 C C . PHE A 1 113 ? -17.235 3.166 1.499 1.00 91.69 113 PHE A C 1
ATOM 946 O O . PHE A 1 113 ? -17.558 3.827 2.483 1.00 91.69 113 PHE A O 1
ATOM 953 N N . GLU A 1 114 ? -17.579 1.882 1.383 1.00 93.44 114 GLU A N 1
ATOM 954 C CA . GLU A 1 114 ? -18.339 1.142 2.402 1.00 93.44 114 GLU A CA 1
ATOM 955 C C . GLU A 1 114 ? -17.600 1.084 3.746 1.00 93.44 114 GLU A C 1
ATOM 957 O O . GLU A 1 114 ? -18.186 1.371 4.793 1.00 93.44 114 GLU A O 1
ATOM 962 N N . LEU A 1 115 ? -16.297 0.782 3.729 1.00 93.75 115 LEU A N 1
ATOM 963 C CA . LEU A 1 115 ? -15.465 0.776 4.932 1.00 93.75 115 LEU A CA 1
ATOM 964 C C . LEU A 1 115 ? -15.418 2.156 5.583 1.00 93.75 115 LEU A C 1
ATOM 966 O O . LEU A 1 115 ? -15.566 2.274 6.799 1.00 93.75 115 LEU A O 1
ATOM 970 N N . VAL A 1 116 ? -15.262 3.205 4.786 1.00 89.19 116 VAL A N 1
ATOM 971 C CA . VAL A 1 116 ? -15.261 4.583 5.276 1.00 89.19 116 VAL A CA 1
ATOM 972 C C . VAL A 1 116 ? -16.612 4.937 5.919 1.00 89.19 116 VAL A C 1
ATOM 974 O O . VAL A 1 116 ? -16.630 5.377 7.069 1.00 89.19 116 VAL A O 1
ATOM 977 N N . ASN A 1 117 ? -17.734 4.619 5.267 1.00 88.56 117 ASN A N 1
ATOM 978 C CA . ASN A 1 117 ? -19.086 4.856 5.795 1.00 88.56 117 ASN A CA 1
ATOM 979 C C . ASN A 1 117 ? -19.436 4.021 7.032 1.00 88.56 117 ASN A C 1
ATOM 981 O O . ASN A 1 117 ? -20.322 4.392 7.798 1.00 88.56 117 ASN A O 1
ATOM 985 N N . SER A 1 118 ? -18.738 2.908 7.273 1.00 90.06 118 SER A N 1
ATOM 986 C CA . SER A 1 118 ? -18.915 2.092 8.486 1.00 90.06 118 SER A CA 1
ATOM 987 C C . SER A 1 118 ? -18.416 2.771 9.778 1.00 90.06 118 SER A C 1
ATOM 989 O O . SER A 1 118 ? -18.438 2.179 10.869 1.00 90.06 118 SER A O 1
ATOM 991 N N . GLY A 1 119 ? -17.916 4.004 9.665 1.00 87.94 119 GLY A N 1
ATOM 992 C CA . GLY A 1 119 ? -17.308 4.751 10.755 1.00 87.94 119 GLY A CA 1
ATOM 993 C C . GLY A 1 119 ? -15.839 4.388 10.987 1.00 87.94 119 GLY A C 1
ATOM 994 O O . GLY A 1 119 ? -15.328 4.591 12.089 1.00 87.94 119 GLY A O 1
ATOM 995 N N . LEU A 1 120 ? -15.161 3.769 10.009 1.00 90.19 120 LEU A N 1
ATOM 996 C CA . LEU A 1 120 ? -13.776 3.310 10.170 1.00 90.19 120 LEU A CA 1
ATOM 997 C C . LEU A 1 120 ? -12.846 4.475 10.522 1.00 90.19 120 LEU A C 1
ATOM 999 O O . LEU A 1 120 ? -12.041 4.365 11.443 1.00 90.19 120 LEU A O 1
ATOM 1003 N N . VAL A 1 121 ? -12.977 5.595 9.812 1.00 86.62 121 VAL A N 1
ATOM 1004 C CA . VAL A 1 121 ? -12.139 6.783 10.009 1.00 86.62 121 VAL A CA 1
ATOM 1005 C C . VAL A 1 121 ? -12.324 7.351 11.413 1.00 86.62 121 VAL A C 1
ATOM 1007 O O . VAL A 1 121 ? -11.341 7.566 12.119 1.00 86.62 121 VAL A O 1
ATOM 1010 N N . GLN A 1 122 ? -13.576 7.509 11.844 1.00 85.31 122 GLN A N 1
ATOM 1011 C CA . GLN A 1 122 ? -13.963 7.977 13.173 1.00 85.31 122 GLN A CA 1
ATOM 1012 C C . GLN A 1 122 ? -13.275 7.124 14.244 1.00 85.31 122 GLN A C 1
ATOM 1014 O O . GLN A 1 122 ? -12.597 7.659 15.118 1.00 85.31 122 GLN A O 1
ATOM 1019 N N . LYS A 1 123 ? -13.372 5.794 14.112 1.00 90.31 123 LYS A N 1
ATOM 1020 C CA . LYS A 1 123 ? -12.768 4.822 15.035 1.00 90.31 123 LYS A CA 1
ATOM 1021 C C . LYS A 1 123 ? -11.236 4.876 15.044 1.00 90.31 123 LYS A C 1
ATOM 1023 O O . LYS A 1 123 ? -10.617 4.643 16.080 1.00 90.31 123 LYS A O 1
ATOM 1028 N N . LEU A 1 124 ? -10.593 5.176 13.911 1.00 89.88 124 LEU A N 1
ATOM 1029 C CA . LEU A 1 124 ? -9.133 5.353 13.838 1.00 89.88 124 LEU A CA 1
ATOM 1030 C C . LEU A 1 124 ? -8.677 6.647 14.523 1.00 89.88 124 LEU A C 1
ATOM 1032 O O . LEU A 1 124 ? -7.630 6.673 15.186 1.00 89.88 124 LEU A O 1
ATOM 1036 N N . VAL A 1 125 ? -9.449 7.722 14.343 1.00 85.50 125 VAL A N 1
ATOM 1037 C CA . VAL A 1 125 ? -9.194 9.034 14.946 1.00 85.50 125 VAL A CA 1
ATOM 1038 C C . VAL A 1 125 ? -9.377 8.962 16.461 1.00 85.50 125 VAL A C 1
ATOM 1040 O O . VAL A 1 125 ? -8.459 9.348 17.184 1.00 85.50 125 VAL A O 1
ATOM 1043 N N . SER A 1 126 ? -10.497 8.408 16.940 1.00 85.00 126 SER A N 1
ATOM 1044 C CA . SER A 1 126 ? -10.784 8.224 18.373 1.00 85.00 126 SER A CA 1
ATOM 1045 C C . SER A 1 126 ? -9.857 7.207 19.045 1.00 85.00 126 SER A C 1
ATOM 1047 O O . SER A 1 126 ? -9.594 7.311 20.240 1.00 85.00 126 SER A O 1
ATOM 1049 N N . GLY A 1 127 ? -9.318 6.253 18.279 1.00 86.00 127 GLY A N 1
ATOM 1050 C CA . GLY A 1 127 ? -8.499 5.160 18.802 1.00 86.00 127 GLY A CA 1
ATOM 1051 C C . GLY A 1 127 ? -9.304 3.941 19.257 1.00 86.00 127 GLY A C 1
ATOM 1052 O O . GLY A 1 127 ? -8.725 3.042 19.862 1.00 86.00 127 GLY A O 1
ATOM 1053 N N . ASP A 1 128 ? -10.598 3.877 18.930 1.00 90.06 128 ASP A N 1
ATOM 1054 C CA . ASP A 1 128 ? -11.470 2.734 19.235 1.00 90.06 128 ASP A CA 1
ATOM 1055 C C . ASP A 1 128 ? -11.028 1.451 18.525 1.00 90.06 128 ASP A C 1
ATOM 1057 O O . ASP A 1 128 ? -11.312 0.343 18.983 1.00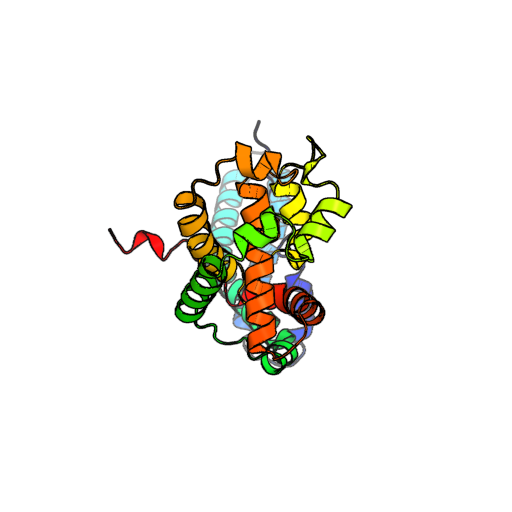 90.06 128 ASP A O 1
ATOM 1061 N N . I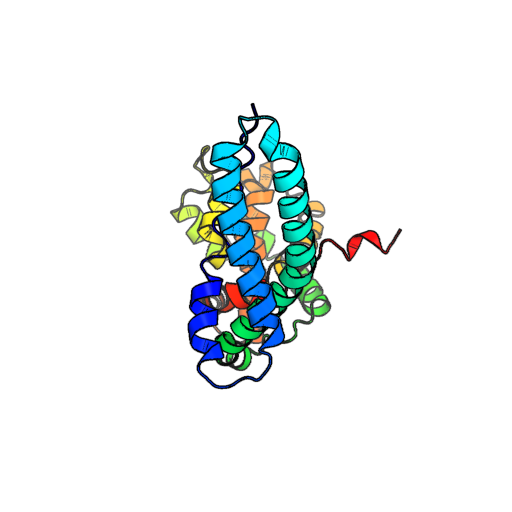LE A 1 129 ? -10.321 1.588 17.399 1.00 92.31 129 ILE A N 1
ATOM 1062 C CA . ILE A 1 129 ? -9.680 0.464 16.721 1.00 92.31 129 ILE A CA 1
ATOM 1063 C C . ILE A 1 129 ? -8.172 0.655 16.642 1.00 92.31 129 ILE A C 1
ATOM 1065 O O . ILE A 1 129 ? -7.648 1.742 16.383 1.00 92.31 129 ILE A O 1
ATOM 1069 N N . LYS A 1 130 ? -7.459 -0.455 16.823 1.00 90.56 130 LYS A N 1
ATOM 1070 C CA . LYS A 1 130 ? -6.013 -0.500 16.661 1.00 90.56 130 LYS A CA 1
ATOM 1071 C C . LYS A 1 130 ? -5.664 -0.521 15.174 1.00 90.56 130 LYS A C 1
ATOM 1073 O O . LYS A 1 130 ? -6.193 -1.340 14.430 1.00 90.56 130 LYS A O 1
ATOM 1078 N N . SER A 1 131 ? -4.737 0.346 14.776 1.00 93.31 131 SER A N 1
ATOM 1079 C CA . SER A 1 131 ? -4.168 0.374 13.427 1.00 93.31 131 SER A CA 1
ATOM 1080 C C . SER A 1 131 ? -2.680 0.050 13.468 1.00 93.31 131 SER A C 1
ATOM 1082 O O . SER A 1 131 ? -1.924 0.624 14.265 1.00 93.31 131 SER A O 1
ATOM 1084 N N . ILE A 1 132 ? -2.259 -0.865 12.591 1.00 94.00 132 ILE A N 1
ATOM 1085 C CA . ILE A 1 132 ? -0.849 -1.234 12.398 1.00 94.00 132 ILE A CA 1
ATOM 1086 C C . ILE A 1 132 ? -0.068 -0.010 11.901 1.00 94.00 132 ILE A C 1
ATOM 1088 O O . ILE A 1 132 ? 1.020 0.283 12.400 1.00 94.00 132 ILE A O 1
ATOM 1092 N N . PHE A 1 133 ? -0.661 0.752 10.981 1.00 94.31 133 PHE A N 1
ATOM 1093 C CA . PHE A 1 133 ? -0.044 1.920 10.357 1.00 94.31 133 PHE A CA 1
ATOM 1094 C C . PHE A 1 133 ? 0.061 3.100 11.321 1.00 94.31 133 PHE A C 1
ATOM 1096 O O . PHE A 1 133 ? 1.127 3.704 11.418 1.00 94.31 133 PHE A O 1
ATOM 1103 N N . LYS A 1 134 ? -0.987 3.368 12.116 1.00 91.75 134 LYS A N 1
ATOM 1104 C CA . LYS A 1 134 ? -0.933 4.387 13.181 1.00 91.75 134 LYS A CA 1
ATOM 1105 C C . LYS A 1 134 ? 0.139 4.048 14.214 1.00 91.75 134 LYS A C 1
ATOM 1107 O O . LYS A 1 134 ? 1.009 4.869 14.481 1.00 91.75 134 LYS A O 1
ATOM 1112 N N . SER A 1 135 ? 0.147 2.804 14.705 1.00 92.12 135 SER A N 1
ATOM 1113 C CA . SER A 1 135 ? 1.144 2.343 15.682 1.00 92.12 135 SER A CA 1
ATOM 1114 C C . SER A 1 135 ? 2.571 2.506 15.153 1.00 92.12 135 SER A C 1
ATOM 1116 O O . SER A 1 135 ? 3.465 2.918 15.889 1.00 92.12 135 SER A O 1
ATOM 1118 N N . LYS A 1 136 ? 2.792 2.206 13.868 1.00 91.31 136 LYS A N 1
ATOM 1119 C CA . LYS A 1 136 ? 4.099 2.354 13.229 1.00 91.31 136 LYS A CA 1
ATOM 1120 C C . LYS A 1 136 ? 4.496 3.824 13.054 1.00 91.31 136 LYS A C 1
ATOM 1122 O O . LYS A 1 136 ? 5.625 4.186 13.379 1.00 91.31 136 LYS A O 1
ATOM 1127 N N . ALA A 1 137 ? 3.575 4.673 12.605 1.00 90.06 137 ALA A N 1
ATOM 1128 C CA . ALA A 1 137 ? 3.811 6.106 12.446 1.00 90.06 137 ALA A CA 1
ATOM 1129 C C . ALA A 1 137 ? 4.104 6.805 13.788 1.00 90.06 137 ALA A C 1
ATOM 1131 O O . ALA A 1 137 ? 4.974 7.678 13.848 1.00 90.06 137 ALA A O 1
ATOM 1132 N N . ASP A 1 138 ? 3.432 6.384 14.864 1.00 88.50 138 ASP A N 1
ATOM 1133 C CA . ASP A 1 138 ? 3.684 6.856 16.228 1.00 88.50 138 ASP A CA 1
ATOM 1134 C C . ASP A 1 138 ? 5.072 6.419 16.724 1.00 88.50 138 ASP A C 1
ATOM 1136 O O . ASP A 1 138 ? 5.838 7.248 17.216 1.00 88.50 138 ASP A O 1
ATOM 1140 N N . GLN A 1 139 ? 5.449 5.147 16.527 1.00 88.62 139 GLN A N 1
ATOM 1141 C CA . GLN A 1 139 ? 6.795 4.642 16.854 1.00 88.62 139 GLN A CA 1
ATOM 1142 C C . GLN A 1 139 ? 7.899 5.406 16.114 1.00 88.62 139 GLN A C 1
ATOM 1144 O O . GLN A 1 139 ? 8.957 5.692 16.678 1.00 88.62 139 GLN A O 1
ATOM 1149 N N . ASP A 1 140 ? 7.646 5.768 14.858 1.00 86.56 140 ASP A N 1
ATOM 1150 C CA . ASP A 1 140 ? 8.582 6.529 14.036 1.00 86.56 140 ASP A CA 1
ATOM 1151 C C . ASP A 1 140 ? 8.556 8.042 14.340 1.00 86.56 140 ASP A C 1
ATOM 1153 O O . ASP A 1 140 ? 9.321 8.803 13.743 1.00 86.56 140 ASP A O 1
ATOM 1157 N N . ASN A 1 141 ? 7.713 8.491 15.280 1.00 81.69 141 ASN A N 1
ATOM 1158 C CA . ASN A 1 141 ? 7.520 9.893 15.660 1.00 81.69 141 ASN A CA 1
ATOM 1159 C C . ASN A 1 141 ? 7.111 10.805 14.484 1.00 81.69 141 ASN A C 1
ATOM 1161 O O . ASN A 1 141 ? 7.470 11.986 14.445 1.00 81.69 141 ASN A O 1
ATOM 1165 N N . PHE A 1 142 ? 6.365 10.282 13.506 1.00 79.50 142 PHE A N 1
ATOM 1166 C CA . PHE A 1 142 ? 6.018 11.029 12.293 1.00 79.50 142 PHE A CA 1
ATOM 1167 C C . PHE A 1 142 ? 5.111 12.245 12.576 1.00 79.50 142 PHE A C 1
ATOM 1169 O O . PHE A 1 142 ? 5.303 13.298 11.974 1.00 79.50 142 PHE A O 1
ATOM 1176 N N . GLY A 1 143 ? 4.187 12.148 13.540 1.00 67.81 143 GLY A N 1
ATOM 1177 C CA . GLY A 1 143 ? 3.297 13.255 13.931 1.00 67.81 143 GLY A CA 1
ATOM 1178 C C . GLY A 1 143 ? 3.929 14.306 14.860 1.00 67.81 143 GLY A C 1
ATOM 1179 O O . GLY A 1 143 ? 3.477 15.445 14.930 1.00 67.81 143 GLY A O 1
ATOM 1180 N N . THR A 1 144 ? 5.006 13.963 15.569 1.00 66.25 144 THR A N 1
ATOM 1181 C CA . THR A 1 144 ? 5.622 14.837 16.587 1.00 66.25 144 THR A CA 1
ATOM 1182 C C . THR A 1 144 ? 6.886 15.540 16.091 1.00 66.25 144 THR A C 1
ATOM 1184 O O . THR A 1 144 ? 7.286 16.572 16.636 1.00 66.25 144 THR A O 1
ATOM 1187 N N . GLN A 1 145 ? 7.519 15.035 15.027 1.00 59.81 145 GLN A N 1
ATOM 1188 C CA . GLN A 1 145 ? 8.714 15.645 14.455 1.00 59.81 145 GLN A CA 1
ATOM 1189 C C . GLN A 1 145 ? 8.374 16.712 13.409 1.00 59.81 145 GLN A C 1
ATOM 1191 O O . GLN A 1 145 ? 8.076 16.408 12.258 1.00 59.81 145 GLN A O 1
ATOM 1196 N N . ALA A 1 146 ? 8.612 17.983 13.744 1.00 55.44 146 ALA A N 1
ATOM 1197 C CA . ALA A 1 146 ? 8.540 19.117 12.811 1.00 55.44 146 ALA A CA 1
ATOM 1198 C C . ALA A 1 146 ? 9.491 19.027 11.584 1.00 55.44 146 ALA A C 1
ATOM 1200 O O . ALA A 1 146 ? 9.519 19.938 10.758 1.00 55.44 146 ALA A O 1
ATOM 1201 N N . LYS A 1 147 ? 10.314 17.972 11.467 1.00 54.16 147 LYS A N 1
ATOM 1202 C CA . LYS A 1 147 ? 11.420 17.867 10.495 1.00 54.16 147 LYS A CA 1
ATOM 1203 C C . LYS A 1 147 ? 11.260 16.774 9.436 1.00 54.16 147 LYS A C 1
ATOM 1205 O O . LYS A 1 147 ? 11.922 16.868 8.401 1.00 54.16 147 LYS A O 1
ATOM 1210 N N . LEU A 1 148 ? 10.396 15.775 9.627 1.00 60.81 148 LEU A N 1
ATOM 1211 C CA . LEU A 1 148 ? 10.103 14.813 8.562 1.00 60.81 148 LEU A CA 1
ATOM 1212 C C . LEU A 1 148 ? 9.031 15.409 7.652 1.00 60.81 148 LEU A C 1
ATOM 1214 O O . LEU A 1 148 ? 7.838 15.320 7.914 1.00 60.81 148 LEU A O 1
ATOM 1218 N N . LYS A 1 149 ? 9.468 16.047 6.561 1.00 77.38 149 LYS A N 1
ATOM 1219 C CA . LYS A 1 149 ? 8.551 16.433 5.482 1.00 77.38 149 LYS A CA 1
ATOM 1220 C C . LYS A 1 149 ? 7.827 15.164 5.022 1.00 77.38 149 LYS A C 1
ATOM 1222 O O . LYS A 1 149 ? 8.513 14.196 4.712 1.00 77.38 149 LYS A O 1
ATOM 1227 N N . HIS A 1 150 ? 6.492 15.190 4.966 1.00 83.69 150 HIS A N 1
ATOM 1228 C CA . HIS A 1 150 ? 5.609 14.106 4.499 1.00 83.69 150 HIS A CA 1
ATOM 1229 C C . HIS A 1 150 ? 6.254 13.208 3.428 1.00 83.69 150 HIS A C 1
ATOM 1231 O O . HIS A 1 150 ? 6.420 12.008 3.622 1.00 83.69 150 HIS A O 1
ATOM 1237 N N . PHE A 1 151 ? 6.744 13.834 2.355 1.00 83.44 151 PHE A N 1
ATOM 1238 C CA . PHE A 1 151 ? 7.433 13.185 1.242 1.00 83.44 151 PHE A CA 1
ATOM 1239 C C . PHE A 1 151 ? 8.604 12.274 1.656 1.00 83.44 151 PHE A C 1
ATOM 1241 O O . PHE A 1 151 ? 8.738 11.165 1.157 1.00 83.44 151 PHE A O 1
ATOM 1248 N N . VAL A 1 152 ? 9.450 12.710 2.594 1.00 87.25 152 VAL A N 1
ATOM 1249 C CA . VAL A 1 152 ? 10.605 11.930 3.071 1.00 87.25 152 VAL A CA 1
ATOM 1250 C C . VAL A 1 152 ? 10.151 10.679 3.816 1.00 87.25 152 VAL A C 1
ATOM 1252 O O . VAL A 1 152 ? 10.761 9.623 3.659 1.00 87.25 152 VAL A O 1
ATOM 1255 N N . TYR A 1 153 ? 9.105 10.791 4.638 1.00 88.69 153 TYR A N 1
ATOM 1256 C CA . TYR A 1 153 ? 8.564 9.639 5.355 1.00 88.69 153 TYR A CA 1
ATOM 1257 C C . TYR A 1 153 ? 7.881 8.667 4.394 1.00 88.69 153 TYR A C 1
ATOM 1259 O O . TYR A 1 153 ? 8.151 7.468 4.456 1.00 88.69 153 TYR A O 1
ATOM 1267 N N . PHE A 1 154 ? 7.069 9.195 3.476 1.00 88.75 154 PHE A N 1
ATOM 1268 C CA . PHE A 1 154 ? 6.387 8.414 2.454 1.00 88.75 154 PHE A CA 1
ATOM 1269 C C . PHE A 1 154 ? 7.385 7.624 1.603 1.00 88.75 154 PHE A C 1
ATOM 1271 O O . PHE A 1 154 ? 7.281 6.408 1.519 1.00 88.75 154 PHE A O 1
ATOM 1278 N N . GLU A 1 155 ? 8.425 8.266 1.062 1.00 88.62 155 GLU A N 1
ATOM 1279 C CA . GLU A 1 155 ? 9.431 7.581 0.239 1.00 88.62 155 GLU A CA 1
ATOM 1280 C C . GLU A 1 155 ? 10.191 6.486 0.997 1.00 88.62 155 GLU A C 1
ATOM 1282 O O . GLU A 1 155 ? 10.465 5.418 0.445 1.00 88.62 155 GLU A O 1
ATOM 1287 N N . ARG A 1 156 ? 10.517 6.720 2.275 1.00 89.75 156 ARG A N 1
ATOM 1288 C CA . ARG A 1 156 ? 11.213 5.731 3.115 1.00 89.75 156 ARG A CA 1
ATOM 1289 C C . ARG A 1 156 ? 10.346 4.521 3.443 1.00 89.75 156 ARG A C 1
ATOM 1291 O O . ARG A 1 156 ? 10.882 3.423 3.562 1.00 89.75 156 ARG A O 1
ATOM 1298 N N . ASN A 1 157 ? 9.038 4.725 3.573 1.00 91.94 157 ASN A N 1
ATOM 1299 C CA . ASN A 1 157 ? 8.084 3.712 4.021 1.00 91.94 157 ASN A CA 1
ATOM 1300 C C . ASN A 1 157 ? 7.089 3.300 2.927 1.00 91.94 157 ASN A C 1
ATOM 1302 O O . ASN A 1 157 ? 6.051 2.704 3.209 1.00 91.94 157 ASN A O 1
ATOM 1306 N N . LYS A 1 158 ? 7.387 3.602 1.660 1.00 92.25 158 LYS A N 1
ATOM 1307 C CA . LYS A 1 158 ? 6.450 3.385 0.553 1.00 92.25 158 LYS A CA 1
ATOM 1308 C C . LYS A 1 158 ? 6.014 1.932 0.421 1.00 92.25 158 LYS A C 1
ATOM 1310 O O . LYS A 1 158 ? 4.856 1.682 0.130 1.00 92.25 158 LYS A O 1
ATOM 1315 N N . LYS A 1 159 ? 6.904 0.970 0.696 1.00 92.56 159 LYS A N 1
ATOM 1316 C CA . LYS A 1 159 ? 6.563 -0.461 0.642 1.00 92.56 159 LYS A CA 1
ATOM 1317 C C . LYS A 1 159 ? 5.508 -0.845 1.683 1.00 92.56 159 LYS A C 1
ATOM 1319 O O . LYS A 1 159 ? 4.758 -1.782 1.465 1.00 92.56 159 LYS A O 1
ATOM 1324 N N . GLN A 1 160 ? 5.482 -0.138 2.810 1.00 94.25 160 GLN A N 1
ATOM 1325 C CA . GLN A 1 160 ? 4.592 -0.386 3.938 1.00 94.25 160 GLN A CA 1
ATOM 1326 C C . GLN A 1 160 ? 3.280 0.398 3.840 1.00 94.25 160 GLN A C 1
ATOM 1328 O O . GLN A 1 160 ? 2.313 0.009 4.477 1.00 94.25 160 GLN A O 1
ATOM 1333 N N . ILE A 1 161 ? 3.253 1.504 3.094 1.00 94.06 161 ILE A N 1
ATOM 1334 C CA . ILE A 1 161 ? 2.112 2.436 3.041 1.00 94.06 161 ILE A CA 1
ATOM 1335 C C . ILE A 1 161 ? 1.337 2.312 1.725 1.00 94.06 161 ILE A C 1
ATOM 1337 O O . ILE A 1 161 ? 0.142 2.589 1.670 1.00 94.06 161 ILE A O 1
ATOM 1341 N N . MET A 1 162 ? 1.998 1.892 0.648 1.00 95.62 162 MET A N 1
ATOM 1342 C CA . MET A 1 162 ? 1.334 1.672 -0.633 1.00 95.62 162 MET A CA 1
ATOM 1343 C C . MET A 1 162 ? 0.462 0.413 -0.574 1.00 95.62 162 MET A C 1
ATOM 1345 O O . MET A 1 162 ? 0.844 -0.552 0.088 1.00 95.62 162 MET A O 1
ATOM 1349 N N . PRO A 1 163 ? -0.667 0.376 -1.303 1.00 96.25 163 PRO A N 1
ATOM 1350 C CA . PRO A 1 163 ? -1.692 -0.659 -1.175 1.00 96.25 163 PRO A CA 1
ATOM 1351 C C . PRO A 1 163 ? -1.322 -1.949 -1.929 1.00 96.25 163 PRO A C 1
ATOM 1353 O O . PRO A 1 163 ? -2.123 -2.506 -2.675 1.00 96.25 163 PRO A O 1
ATOM 1356 N N . GLY A 1 164 ? -0.084 -2.418 -1.762 1.00 95.56 164 GLY A N 1
ATOM 1357 C CA . GLY A 1 164 ? 0.414 -3.683 -2.294 1.00 95.56 164 GLY A CA 1
ATOM 1358 C C . GLY A 1 164 ? 0.140 -3.864 -3.776 1.00 95.56 164 GLY A C 1
ATOM 1359 O O . GLY A 1 164 ? 0.467 -2.987 -4.578 1.00 95.56 164 GLY A O 1
ATOM 1360 N N . TYR A 1 165 ? -0.480 -4.991 -4.130 1.00 95.56 165 TYR A N 1
ATOM 1361 C CA . TYR A 1 165 ? -0.817 -5.315 -5.512 1.00 95.56 165 TYR A CA 1
ATOM 1362 C C . TYR A 1 165 ? -1.806 -4.344 -6.165 1.00 95.56 165 TYR A C 1
ATOM 1364 O O . TYR A 1 165 ? -1.859 -4.302 -7.391 1.00 95.56 165 TYR A O 1
ATOM 1372 N N . TYR A 1 166 ? -2.532 -3.514 -5.412 1.00 95.94 166 TYR A N 1
ATOM 1373 C CA . TYR A 1 166 ? -3.357 -2.457 -6.000 1.00 95.94 166 TYR A CA 1
ATO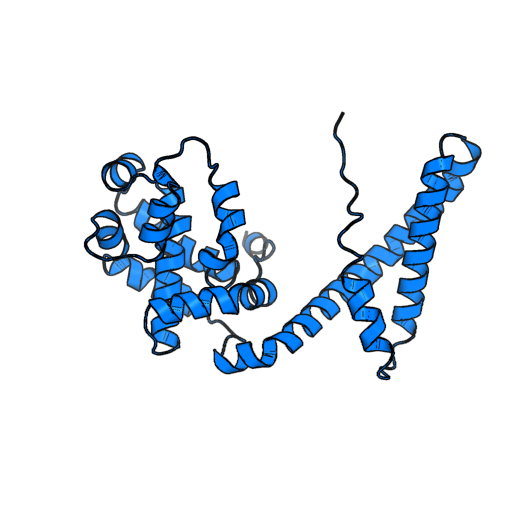M 1374 C C . TYR A 1 166 ? -2.528 -1.301 -6.576 1.00 95.94 166 TYR A C 1
ATOM 1376 O O . TYR A 1 166 ? -3.010 -0.570 -7.441 1.00 95.94 166 TYR A O 1
ATOM 1384 N N . GLY A 1 167 ? -1.275 -1.148 -6.135 1.00 94.69 167 GLY A N 1
ATOM 1385 C CA . GLY A 1 167 ? -0.332 -0.177 -6.683 1.00 94.69 167 GLY A CA 1
ATOM 1386 C C . GLY A 1 167 ? -0.758 1.290 -6.527 1.00 94.69 167 GLY A C 1
ATOM 1387 O O . GLY A 1 167 ? -1.671 1.613 -5.763 1.00 94.69 167 GLY A O 1
ATOM 1388 N N . PRO A 1 168 ? -0.086 2.211 -7.238 1.00 94.75 168 PRO A N 1
ATOM 1389 C CA . PRO A 1 168 ? -0.463 3.624 -7.266 1.00 94.75 168 PRO A CA 1
ATOM 1390 C C . PRO A 1 168 ? -1.917 3.889 -7.671 1.00 94.75 168 PRO A C 1
ATOM 1392 O O . PRO A 1 168 ? -2.559 4.734 -7.052 1.00 94.75 168 PRO A O 1
ATOM 1395 N N . LYS A 1 169 ? -2.465 3.136 -8.632 1.00 94.62 169 LYS A N 1
ATOM 1396 C CA . LYS A 1 169 ? -3.873 3.273 -9.036 1.00 94.62 169 LYS A CA 1
ATOM 1397 C C . LYS A 1 169 ? -4.841 2.929 -7.899 1.00 94.62 169 LYS A C 1
ATOM 1399 O O . LYS A 1 169 ? -5.858 3.586 -7.706 1.00 94.62 169 LYS A O 1
ATOM 1404 N N . GLY A 1 170 ? -4.501 1.928 -7.090 1.00 95.44 170 GLY A N 1
ATOM 1405 C CA . GLY A 1 170 ? -5.241 1.598 -5.875 1.00 95.44 170 GLY A CA 1
ATOM 1406 C C . GLY A 1 170 ? -5.170 2.685 -4.815 1.00 95.44 170 GLY A C 1
ATOM 1407 O O . GLY A 1 170 ? -6.162 2.958 -4.145 1.00 95.44 170 GLY A O 1
ATOM 1408 N N . PHE A 1 171 ? -4.002 3.315 -4.671 1.00 95.62 171 PHE A N 1
ATOM 1409 C CA . PHE A 1 171 ? -3.794 4.379 -3.690 1.00 95.62 171 PHE A CA 1
ATOM 1410 C C . PHE A 1 171 ? -4.706 5.567 -4.001 1.00 95.62 171 PHE A C 1
ATOM 1412 O O . PHE A 1 171 ? -5.359 6.096 -3.107 1.00 95.62 171 PHE A O 1
ATOM 1419 N N . GLU A 1 172 ? -4.803 5.927 -5.278 1.00 94.00 172 GLU A N 1
ATOM 1420 C CA . GLU A 1 172 ? -5.724 6.945 -5.773 1.00 94.00 172 GLU A CA 1
ATOM 1421 C C . GLU A 1 172 ? -7.191 6.544 -5.586 1.00 94.00 172 GLU A C 1
ATOM 1423 O O . GLU A 1 172 ? -7.957 7.297 -4.991 1.00 94.00 172 GLU A O 1
ATOM 1428 N N . ALA A 1 173 ? -7.577 5.342 -6.026 1.00 92.81 173 ALA A N 1
ATOM 1429 C CA . ALA A 1 173 ? -8.951 4.853 -5.923 1.00 92.81 173 ALA A CA 1
ATOM 1430 C C . ALA A 1 173 ? -9.472 4.864 -4.473 1.00 92.81 173 ALA A C 1
ATOM 1432 O O . ALA A 1 173 ? -10.569 5.355 -4.198 1.00 92.81 173 ALA A O 1
ATOM 1433 N N . ILE A 1 174 ? -8.662 4.364 -3.536 1.00 95.38 174 ILE A N 1
ATOM 1434 C CA . ILE A 1 174 ? -8.975 4.363 -2.103 1.00 95.38 174 ILE A CA 1
ATOM 1435 C C . ILE A 1 174 ? -8.923 5.790 -1.545 1.00 95.38 174 ILE A C 1
ATOM 1437 O O . ILE A 1 174 ? -9.798 6.184 -0.773 1.00 95.38 174 ILE A O 1
ATOM 1441 N N . GLY A 1 175 ? -7.924 6.578 -1.950 1.00 92.19 175 GLY A N 1
ATOM 1442 C CA . GLY A 1 175 ? -7.757 7.966 -1.535 1.00 92.19 175 GLY A CA 1
ATOM 1443 C C . GLY A 1 175 ? -8.954 8.837 -1.904 1.00 92.19 175 GLY A C 1
ATOM 1444 O O . GLY A 1 175 ? -9.441 9.574 -1.053 1.00 92.19 175 GLY A O 1
ATOM 1445 N N . HIS A 1 176 ? -9.487 8.705 -3.119 1.00 89.00 176 HIS A N 1
ATOM 1446 C CA . HIS A 1 176 ? -10.690 9.411 -3.567 1.00 89.00 176 HIS A CA 1
ATOM 1447 C C . HIS A 1 176 ? -11.918 9.032 -2.733 1.00 89.00 176 HIS A C 1
ATOM 1449 O O . HIS A 1 176 ? -12.662 9.915 -2.298 1.00 89.00 176 HIS A O 1
ATOM 1455 N N . ALA A 1 177 ? -12.113 7.736 -2.463 1.00 85.25 177 ALA A N 1
ATOM 1456 C CA . ALA A 1 177 ? -13.218 7.267 -1.629 1.00 85.25 177 ALA A CA 1
ATOM 1457 C C . ALA A 1 177 ? -13.127 7.822 -0.196 1.00 85.25 177 ALA A C 1
ATOM 1459 O O . ALA A 1 177 ? -14.119 8.311 0.343 1.00 85.25 177 ALA A O 1
ATOM 1460 N N . ALA A 1 178 ? -11.930 7.810 0.396 1.00 85.81 178 ALA A N 1
ATOM 1461 C CA . ALA A 1 178 ? -11.699 8.326 1.740 1.00 85.81 178 ALA A CA 1
ATOM 1462 C C . ALA A 1 178 ? -11.813 9.861 1.814 1.00 85.81 178 ALA A C 1
ATOM 1464 O O . ALA A 1 178 ? -12.487 10.378 2.704 1.00 85.81 178 ALA A O 1
ATOM 1465 N N . LEU A 1 179 ? -11.228 10.600 0.863 1.00 83.19 179 LEU A N 1
ATOM 1466 C CA . LEU A 1 179 ? -11.291 12.070 0.800 1.00 83.19 179 LEU A CA 1
ATOM 1467 C C . LEU A 1 179 ? -12.723 12.591 0.747 1.00 83.19 179 LEU A C 1
ATOM 1469 O O . LEU A 1 179 ? -13.040 13.586 1.398 1.00 83.19 179 LEU A O 1
ATOM 1473 N N . ARG A 1 180 ? -13.592 11.922 -0.019 1.00 74.12 180 ARG A N 1
ATOM 1474 C CA . ARG A 1 180 ? -14.994 12.324 -0.152 1.00 74.12 180 ARG A CA 1
ATOM 1475 C C . ARG A 1 180 ? -15.698 12.375 1.204 1.00 74.12 180 ARG A C 1
ATOM 1477 O O . ARG A 1 180 ? -16.449 13.315 1.443 1.00 74.12 180 ARG A O 1
ATOM 1484 N N . GLN A 1 181 ? -15.417 11.417 2.085 1.00 68.06 181 GLN A N 1
ATOM 1485 C CA . GLN A 1 181 ? -15.997 11.386 3.425 1.00 68.06 181 GLN A CA 1
ATOM 1486 C C . GLN A 1 181 ? -15.311 12.360 4.382 1.00 68.06 181 GLN A C 1
ATOM 1488 O O . GLN A 1 181 ? -15.987 13.057 5.129 1.00 68.06 181 GLN A O 1
ATOM 1493 N N . PHE A 1 182 ? -13.982 12.471 4.325 1.00 66.69 182 PHE A N 1
ATOM 1494 C CA . PHE A 1 182 ? -13.242 13.435 5.147 1.00 66.69 182 PHE A CA 1
ATOM 1495 C C . PHE A 1 182 ? -13.692 14.884 4.918 1.00 66.69 182 PHE A C 1
ATOM 1497 O O . PHE A 1 182 ? -13.741 15.670 5.860 1.00 66.69 182 PHE A O 1
ATOM 1504 N N . ASN A 1 183 ? -14.063 15.226 3.683 1.00 67.31 183 ASN A N 1
ATOM 1505 C CA . ASN A 1 183 ? -14.613 16.539 3.354 1.00 67.31 183 ASN A CA 1
ATOM 1506 C C . ASN A 1 183 ? -16.079 16.714 3.790 1.00 67.31 183 ASN A C 1
ATOM 1508 O O . ASN A 1 183 ? -16.523 17.849 3.938 1.00 67.31 183 ASN A O 1
ATOM 1512 N N . HIS A 1 184 ? -16.830 15.623 3.966 1.00 64.12 184 HIS A N 1
ATOM 1513 C CA . HIS A 1 184 ? -18.247 15.652 4.337 1.00 64.12 184 HIS A CA 1
ATOM 1514 C C . HIS A 1 184 ? -18.461 15.637 5.859 1.00 64.12 184 HIS A C 1
ATOM 1516 O O . HIS A 1 184 ? -19.374 16.289 6.354 1.00 64.12 184 HIS A O 1
ATOM 1522 N N . ASP A 1 185 ? -17.609 14.934 6.607 1.00 59.88 185 ASP A N 1
ATOM 1523 C CA . ASP A 1 185 ? -17.725 14.769 8.064 1.00 59.88 185 ASP A CA 1
ATOM 1524 C C . ASP A 1 185 ? -17.053 15.903 8.867 1.00 59.88 185 ASP A C 1
ATOM 1526 O O . ASP A 1 185 ? -16.786 15.744 10.053 1.00 59.88 185 ASP A O 1
ATOM 1530 N N . GLU A 1 186 ? -16.757 17.043 8.230 1.00 58.00 186 GLU A N 1
ATOM 1531 C CA . GLU A 1 186 ? -16.138 18.236 8.840 1.00 58.00 186 GLU A CA 1
ATOM 1532 C C . GLU A 1 186 ? -14.834 17.986 9.626 1.00 58.00 186 GLU A C 1
ATOM 1534 O O . GLU A 1 186 ? -14.423 18.838 10.418 1.00 58.00 186 GLU A O 1
ATOM 1539 N N . TYR A 1 187 ? -14.118 16.885 9.355 1.00 62.50 187 TYR A N 1
ATOM 1540 C CA . TYR A 1 187 ? -12.792 16.619 9.920 1.00 62.50 187 TYR A CA 1
ATOM 1541 C C . TYR A 1 187 ? -11.768 17.611 9.368 1.00 62.50 187 TYR A C 1
ATOM 1543 O O . TYR A 1 187 ? -10.957 17.329 8.484 1.00 62.50 187 TYR A O 1
ATOM 1551 N N . ASN A 1 188 ? -11.803 18.822 9.904 1.00 65.06 188 ASN A N 1
ATOM 1552 C CA . ASN A 1 188 ? -10.823 19.839 9.609 1.00 65.06 188 ASN A CA 1
ATOM 1553 C C . ASN A 1 188 ? -9.490 19.475 10.282 1.00 65.06 188 ASN A C 1
ATOM 1555 O O . ASN A 1 188 ? -9.423 18.710 11.251 1.00 65.06 188 ASN A O 1
ATOM 1559 N N . ASP A 1 189 ? -8.408 20.073 9.785 1.00 66.31 189 ASP A N 1
ATOM 1560 C CA . ASP A 1 189 ? -7.054 19.869 10.310 1.00 66.31 189 ASP A CA 1
ATOM 1561 C C . ASP A 1 189 ? -6.965 20.040 11.835 1.00 66.31 189 ASP A C 1
ATOM 1563 O O . ASP A 1 189 ? -6.113 19.423 12.471 1.00 66.31 189 ASP A O 1
ATOM 1567 N N . SER A 1 190 ? -7.827 20.862 12.446 1.00 65.75 190 SER A N 1
ATOM 1568 C CA . SER A 1 190 ? -7.797 21.096 13.888 1.00 65.75 190 SER A CA 1
ATOM 1569 C C . SER A 1 190 ? -8.324 19.908 14.690 1.00 65.75 190 SER A C 1
ATOM 1571 O O . SER A 1 190 ? -7.763 19.607 15.739 1.00 65.75 190 SER A O 1
ATOM 1573 N N . GLU A 1 191 ? -9.353 19.209 14.214 1.00 70.00 191 GLU A N 1
ATOM 1574 C CA . GLU A 1 191 ? -9.935 18.062 14.918 1.00 70.00 191 GLU A CA 1
ATOM 1575 C C . GLU A 1 191 ? -9.047 16.832 14.809 1.00 70.00 191 GLU A C 1
ATOM 1577 O O . GLU A 1 191 ? -8.725 16.205 15.819 1.00 70.00 191 GLU A O 1
ATOM 1582 N N . VAL A 1 192 ? -8.551 16.553 13.600 1.00 71.44 192 VAL A N 1
ATOM 1583 C CA . VAL A 1 192 ? -7.597 15.463 13.384 1.00 71.44 192 VAL A CA 1
ATOM 1584 C C . VAL A 1 192 ? -6.336 15.700 14.206 1.00 71.44 192 VAL A C 1
ATOM 1586 O O . VAL A 1 192 ? -5.869 14.766 14.848 1.00 71.44 192 VAL A O 1
ATOM 1589 N N . LYS A 1 193 ? -5.828 16.939 14.266 1.00 70.19 193 LYS A N 1
ATOM 1590 C CA . LYS A 1 193 ? -4.629 17.282 15.045 1.00 70.19 193 LYS A CA 1
ATOM 1591 C C . LYS A 1 193 ? -4.854 17.290 16.563 1.00 70.19 193 LYS A C 1
ATOM 1593 O O . LYS A 1 193 ? -3.912 17.079 17.326 1.00 70.19 193 LYS A O 1
ATOM 1598 N N . LYS A 1 194 ? -6.078 17.572 17.023 1.00 70.94 194 LYS A N 1
ATOM 1599 C CA . LYS A 1 194 ? -6.450 17.474 18.447 1.00 70.94 194 LYS A CA 1
ATOM 1600 C C . LYS A 1 194 ? -6.476 16.017 18.904 1.00 70.94 194 LYS A C 1
ATOM 1602 O O . LYS A 1 194 ? -5.992 15.723 19.992 1.00 70.94 194 LYS A O 1
ATOM 1607 N N . SER A 1 195 ? -7.016 15.128 18.075 1.00 73.19 195 SER A N 1
ATOM 1608 C CA . SER A 1 195 ? -7.200 13.711 18.415 1.00 73.19 195 SER A CA 1
ATOM 1609 C C . SER A 1 195 ? -5.995 12.840 18.057 1.00 73.19 195 SER A C 1
ATOM 1611 O O . SER A 1 195 ? -5.751 11.802 18.667 1.00 73.19 195 SER A O 1
ATOM 1613 N N . THR A 1 196 ? -5.223 13.250 17.057 1.00 68.81 196 THR A N 1
ATOM 1614 C CA . THR A 1 196 ? -4.088 12.510 16.511 1.00 68.81 196 THR A CA 1
ATOM 1615 C C . THR A 1 196 ? -2.947 13.501 16.312 1.00 68.81 196 THR A C 1
ATOM 1617 O O . THR A 1 196 ? -3.176 14.622 15.886 1.00 68.81 196 THR A O 1
ATOM 1620 N N . SER A 1 197 ? -1.691 13.158 16.585 1.00 78.75 197 SER A N 1
ATOM 1621 C CA . SER A 1 197 ? -0.590 14.114 16.357 1.00 78.75 197 SER A CA 1
ATOM 1622 C C . SER A 1 197 ? -0.312 14.393 14.865 1.00 78.75 197 SER A C 1
ATOM 1624 O O . SER A 1 197 ? 0.701 14.994 14.530 1.00 78.75 197 SER A O 1
ATOM 1626 N N . PHE A 1 198 ? -1.186 13.966 13.951 1.00 79.50 198 PHE A N 1
ATOM 1627 C CA . PHE A 1 198 ? -1.013 14.062 12.507 1.00 79.50 198 PHE A CA 1
ATOM 1628 C C . PHE A 1 198 ? -1.804 15.237 11.921 1.00 79.50 198 PHE A C 1
ATOM 1630 O O . PHE A 1 198 ? -2.832 15.658 12.449 1.00 79.50 198 PHE A O 1
ATOM 1637 N N . ARG A 1 199 ? -1.327 15.762 10.789 1.00 82.62 199 ARG A N 1
ATOM 1638 C CA . ARG A 1 199 ? -2.137 16.640 9.929 1.00 82.62 199 ARG A CA 1
ATOM 1639 C C . ARG A 1 199 ? -3.141 15.796 9.155 1.00 82.62 199 ARG A C 1
ATOM 1641 O O . ARG A 1 199 ? -2.880 14.620 8.913 1.00 82.62 199 ARG A O 1
ATOM 1648 N N . HIS A 1 200 ? -4.233 16.396 8.699 1.00 82.25 200 HIS A N 1
ATOM 1649 C CA . HIS A 1 200 ? -5.306 15.688 8.008 1.00 82.25 200 HIS A CA 1
ATOM 1650 C C . HIS A 1 200 ? -4.800 14.879 6.801 1.00 82.25 200 HIS A C 1
ATOM 1652 O O . HIS A 1 200 ? -5.001 13.667 6.738 1.00 82.25 200 HIS A O 1
ATOM 1658 N N . HIS A 1 201 ? -4.042 15.514 5.901 1.00 85.19 201 HIS A N 1
ATOM 1659 C CA . HIS A 1 201 ? -3.452 14.836 4.741 1.00 85.19 201 HIS A CA 1
ATOM 1660 C C . HIS A 1 201 ? -2.511 13.687 5.140 1.00 85.19 201 HIS A C 1
ATOM 1662 O O . HIS A 1 201 ? -2.525 12.625 4.524 1.00 85.19 201 HIS A O 1
ATOM 1668 N N . ASP A 1 202 ? -1.691 13.890 6.174 1.00 88.25 202 ASP A N 1
ATOM 1669 C CA . ASP A 1 202 ? -0.748 12.884 6.669 1.00 88.25 202 ASP A CA 1
ATOM 1670 C C . ASP A 1 202 ? -1.490 11.675 7.251 1.00 88.25 202 ASP A C 1
ATOM 1672 O O . ASP A 1 202 ? -1.149 10.536 6.952 1.00 88.25 202 ASP A O 1
ATOM 1676 N N . PHE A 1 203 ? -2.543 11.916 8.030 1.00 89.31 203 PHE A N 1
ATOM 1677 C CA . PHE A 1 203 ? -3.376 10.861 8.594 1.00 89.31 203 PHE A CA 1
ATOM 1678 C C . PHE A 1 203 ? -4.060 10.038 7.497 1.00 89.31 203 PHE A C 1
ATOM 1680 O O . PHE A 1 203 ? -4.012 8.809 7.506 1.00 89.31 203 PHE A O 1
ATOM 1687 N N . LEU A 1 204 ? -4.633 10.710 6.499 1.00 90.50 204 LEU A N 1
ATOM 1688 C CA . LEU A 1 204 ? -5.262 10.051 5.362 1.00 90.50 204 LEU A CA 1
ATOM 1689 C C . LEU A 1 204 ? -4.273 9.148 4.607 1.00 90.50 204 LEU A C 1
ATOM 1691 O O . LEU A 1 204 ? -4.519 7.958 4.419 1.00 90.50 204 LEU A O 1
ATOM 1695 N N . THR A 1 205 ? -3.150 9.718 4.179 1.00 91.94 205 THR A N 1
ATOM 1696 C CA . THR A 1 205 ? -2.214 9.064 3.252 1.00 91.94 205 THR A CA 1
ATOM 1697 C C . THR A 1 205 ? -1.320 8.016 3.906 1.00 91.94 205 THR A C 1
ATOM 1699 O O . THR A 1 205 ? -0.933 7.057 3.244 1.00 91.94 205 THR A O 1
ATOM 1702 N N . ILE A 1 206 ? -0.994 8.175 5.192 1.00 93.38 206 ILE A N 1
ATOM 1703 C CA . ILE A 1 206 ? -0.076 7.286 5.920 1.00 93.38 206 ILE A CA 1
ATOM 1704 C C . ILE A 1 206 ? -0.819 6.239 6.751 1.00 93.38 206 ILE A C 1
ATOM 1706 O O . ILE A 1 206 ? -0.249 5.189 7.041 1.00 93.38 206 ILE A O 1
ATOM 1710 N N . ILE A 1 207 ? -2.067 6.507 7.145 1.00 93.81 207 ILE A N 1
ATOM 1711 C CA . ILE A 1 207 ? -2.830 5.625 8.037 1.00 93.81 207 ILE A CA 1
ATOM 1712 C C . ILE A 1 207 ? -4.086 5.112 7.343 1.00 93.81 207 ILE A C 1
ATOM 1714 O O . ILE A 1 207 ? -4.235 3.905 7.191 1.00 93.81 207 ILE A O 1
ATOM 1718 N N . VAL A 1 208 ? -4.988 5.990 6.906 1.00 94.19 208 VAL A N 1
ATOM 1719 C CA . VAL A 1 208 ? -6.319 5.555 6.446 1.00 94.19 208 VAL A CA 1
ATOM 1720 C C . VAL A 1 208 ? -6.254 4.741 5.157 1.00 94.19 208 VAL A C 1
ATOM 1722 O O . VAL A 1 208 ? -6.820 3.653 5.105 1.00 94.19 208 VAL A O 1
ATOM 1725 N N . ILE A 1 209 ? -5.559 5.235 4.131 1.00 96.06 209 ILE A N 1
ATOM 1726 C CA . ILE A 1 209 ? -5.429 4.527 2.850 1.00 96.06 209 ILE A CA 1
ATOM 1727 C C . ILE A 1 209 ? -4.812 3.127 3.033 1.00 96.06 209 ILE A C 1
ATOM 1729 O O . ILE A 1 209 ? -5.445 2.158 2.601 1.00 96.06 209 ILE A O 1
ATOM 1733 N N . PRO A 1 210 ? -3.641 2.963 3.685 1.00 97.00 210 PRO A N 1
ATOM 1734 C CA . PRO A 1 210 ? -3.087 1.628 3.903 1.00 97.00 210 PRO A CA 1
ATOM 1735 C C . PRO A 1 210 ? -3.957 0.751 4.811 1.00 97.00 210 PRO A C 1
ATOM 1737 O O . PRO A 1 210 ? -4.021 -0.455 4.594 1.00 97.00 210 PRO A O 1
ATOM 1740 N N . GLU A 1 211 ? -4.671 1.319 5.788 1.00 97.00 211 GLU A N 1
ATOM 1741 C CA . GLU A 1 211 ? -5.596 0.564 6.643 1.00 97.00 211 GLU A CA 1
ATOM 1742 C C . GLU A 1 211 ? -6.772 -0.014 5.845 1.00 97.00 211 GLU A C 1
ATOM 1744 O O . GLU A 1 211 ? -7.103 -1.190 6.002 1.00 97.00 211 GLU A O 1
ATOM 1749 N N . ILE A 1 212 ? -7.377 0.784 4.960 1.00 97.12 212 ILE A N 1
ATOM 1750 C CA . ILE A 1 212 ? -8.446 0.326 4.064 1.00 97.12 212 ILE A CA 1
ATOM 1751 C C . ILE A 1 212 ? -7.912 -0.752 3.122 1.00 97.12 212 ILE A C 1
ATOM 1753 O O . ILE A 1 212 ? -8.510 -1.821 3.019 1.00 97.12 212 ILE A O 1
ATOM 1757 N N . ALA A 1 213 ? -6.769 -0.506 2.478 1.00 97.69 213 ALA A N 1
ATOM 1758 C CA . ALA A 1 213 ? -6.156 -1.477 1.578 1.00 97.69 213 ALA A CA 1
ATOM 1759 C C . ALA A 1 213 ? -5.886 -2.810 2.288 1.00 97.69 213 ALA A C 1
ATOM 1761 O O . ALA A 1 213 ? -6.243 -3.868 1.778 1.00 97.69 213 ALA A O 1
ATOM 1762 N N . CYS A 1 214 ? -5.318 -2.758 3.493 1.00 97.44 214 CYS A N 1
ATOM 1763 C CA . CYS A 1 214 ? -5.024 -3.932 4.305 1.00 97.44 214 CYS A CA 1
ATOM 1764 C C . CYS A 1 214 ? -6.291 -4.722 4.665 1.00 97.44 214 CYS A C 1
ATOM 1766 O O . CYS A 1 214 ? -6.300 -5.943 4.547 1.00 97.44 214 CYS A O 1
ATOM 1768 N N . ARG A 1 215 ? -7.384 -4.044 5.039 1.00 97.19 215 ARG A N 1
ATOM 1769 C CA . ARG A 1 215 ? -8.677 -4.690 5.337 1.00 97.19 215 ARG A CA 1
ATOM 1770 C C . ARG A 1 215 ? -9.269 -5.387 4.120 1.00 97.19 215 ARG A C 1
ATOM 1772 O O . ARG A 1 215 ? -9.682 -6.535 4.221 1.00 97.19 215 ARG A O 1
ATOM 1779 N N . ILE A 1 216 ? -9.231 -4.727 2.968 1.00 97.31 216 ILE A N 1
ATOM 1780 C CA . ILE A 1 216 ? -9.703 -5.295 1.703 1.00 97.31 216 ILE A CA 1
ATOM 1781 C C . ILE A 1 216 ? -8.852 -6.519 1.320 1.00 97.31 216 ILE A C 1
ATOM 1783 O O . ILE A 1 216 ? -9.409 -7.559 0.985 1.00 97.31 216 ILE A O 1
ATOM 1787 N N . ILE A 1 217 ? -7.520 -6.446 1.455 1.00 96.81 217 ILE A N 1
ATOM 1788 C CA . ILE A 1 217 ? -6.620 -7.595 1.236 1.00 96.81 217 ILE A CA 1
ATOM 1789 C C . ILE A 1 217 ? -6.937 -8.736 2.210 1.00 96.81 217 ILE A C 1
ATOM 1791 O O . ILE A 1 217 ? -6.963 -9.894 1.799 1.00 96.81 217 ILE A O 1
ATOM 1795 N N . ALA A 1 218 ? -7.167 -8.429 3.488 1.00 97.25 218 ALA A N 1
ATOM 1796 C CA . ALA A 1 218 ? -7.501 -9.424 4.503 1.00 97.25 218 ALA A CA 1
ATOM 1797 C C . ALA A 1 218 ? -8.792 -10.170 4.153 1.00 97.25 218 ALA A C 1
ATOM 1799 O O . ALA A 1 218 ? -8.832 -11.396 4.238 1.00 97.25 218 ALA A O 1
ATOM 1800 N N . GLU A 1 219 ? -9.812 -9.441 3.702 1.00 95.94 219 GLU A N 1
ATOM 1801 C CA . GLU A 1 219 ? -11.071 -10.003 3.211 1.00 95.94 219 GLU A CA 1
ATOM 1802 C C . GLU A 1 219 ? -10.862 -10.867 1.960 1.00 95.94 219 GLU A C 1
ATOM 1804 O O . GLU A 1 219 ? -11.346 -11.995 1.914 1.00 95.94 219 GLU A O 1
ATOM 1809 N N . ASP A 1 220 ? -10.101 -10.380 0.975 1.00 94.38 220 ASP A N 1
ATOM 1810 C CA . ASP A 1 220 ? -9.899 -11.077 -0.304 1.00 94.38 220 ASP A CA 1
ATOM 1811 C C . ASP A 1 220 ? -9.097 -12.368 -0.160 1.00 94.38 220 ASP A C 1
ATOM 1813 O O . ASP A 1 220 ? -9.299 -13.323 -0.908 1.00 94.38 220 ASP A O 1
ATOM 1817 N N . GLN A 1 221 ? -8.175 -12.396 0.799 1.00 94.81 221 GLN A N 1
ATOM 1818 C CA . GLN A 1 221 ? -7.291 -13.534 1.037 1.00 94.81 221 GLN A CA 1
ATOM 1819 C C . GLN A 1 221 ? -7.767 -14.415 2.202 1.00 94.81 221 GLN A C 1
ATOM 1821 O O . GLN A 1 221 ? -7.197 -15.480 2.430 1.00 94.81 221 GLN A O 1
ATOM 1826 N N . GLY A 1 222 ? -8.793 -13.992 2.948 1.00 96.44 222 GLY A N 1
ATOM 1827 C CA . GLY A 1 222 ? -9.286 -14.700 4.130 1.00 96.44 222 GLY A CA 1
ATOM 1828 C C . GLY A 1 222 ? -8.242 -14.814 5.247 1.00 96.44 222 GLY A C 1
ATOM 1829 O O . GLY A 1 222 ? -8.129 -15.865 5.878 1.00 96.44 222 GLY A O 1
ATOM 1830 N N . VAL A 1 223 ? -7.452 -13.759 5.472 1.00 97.31 223 VAL A N 1
ATOM 1831 C CA . VAL A 1 223 ? -6.322 -13.750 6.424 1.00 97.31 223 VAL A CA 1
ATOM 1832 C C . VAL A 1 223 ? -6.475 -12.691 7.519 1.00 97.31 223 VAL A C 1
ATOM 1834 O O . VAL A 1 223 ? -7.359 -11.838 7.475 1.00 97.31 223 VAL A O 1
ATOM 1837 N N . SER A 1 224 ? -5.594 -12.742 8.523 1.00 97.12 224 SER A N 1
ATOM 1838 C CA . SER A 1 224 ? -5.491 -11.707 9.560 1.00 97.12 224 SER A CA 1
ATOM 1839 C C . SER A 1 224 ? -5.029 -10.360 8.984 1.00 97.12 224 SER A C 1
ATOM 1841 O O . SER A 1 224 ? -4.398 -10.310 7.927 1.00 97.12 224 SER A O 1
ATOM 1843 N N . LEU A 1 225 ? -5.276 -9.254 9.698 1.00 95.81 225 LEU A N 1
ATOM 1844 C CA . LEU A 1 225 ? -4.766 -7.935 9.292 1.00 95.81 225 LEU A CA 1
ATOM 1845 C C . LEU A 1 225 ? -3.231 -7.894 9.280 1.00 95.81 225 LEU A C 1
ATOM 1847 O O . LEU A 1 225 ? -2.628 -7.240 8.433 1.00 95.81 225 LEU A O 1
ATOM 1851 N N . GLU A 1 226 ? -2.581 -8.610 10.193 1.00 96.00 226 GLU A N 1
ATOM 1852 C CA . GLU A 1 226 ? -1.127 -8.706 10.251 1.00 96.00 226 GLU A CA 1
ATOM 1853 C C . GLU A 1 226 ? -0.557 -9.432 9.029 1.00 96.00 226 GLU A C 1
ATOM 1855 O O . GLU A 1 226 ? 0.469 -9.017 8.487 1.00 96.00 226 GLU A O 1
ATOM 1860 N N . ASP A 1 227 ? -1.214 -10.500 8.576 1.00 97.38 227 ASP A N 1
ATOM 1861 C CA . ASP A 1 227 ? -0.798 -11.224 7.376 1.00 97.38 227 ASP A CA 1
ATOM 1862 C C . ASP A 1 227 ? -1.146 -10.450 6.105 1.00 97.38 227 ASP A C 1
ATOM 1864 O O . ASP A 1 227 ? -0.320 -10.377 5.198 1.00 97.38 227 ASP A O 1
ATOM 1868 N N . ALA A 1 228 ? -2.293 -9.772 6.063 1.00 97.38 228 ALA A N 1
ATOM 1869 C CA . ALA A 1 228 ? -2.640 -8.873 4.969 1.00 97.38 228 ALA A CA 1
ATOM 1870 C C . ALA A 1 228 ? -1.621 -7.734 4.812 1.00 97.38 228 ALA A C 1
ATOM 1872 O O . ALA A 1 228 ? -1.218 -7.423 3.692 1.00 97.38 228 ALA A O 1
ATOM 1873 N N . ALA A 1 229 ? -1.117 -7.171 5.915 1.00 96.44 229 ALA A N 1
ATOM 1874 C CA . ALA A 1 229 ? -0.049 -6.174 5.874 1.00 96.44 229 ALA A CA 1
ATOM 1875 C C . ALA A 1 229 ? 1.257 -6.741 5.284 1.00 96.44 229 ALA A C 1
ATOM 1877 O O . ALA A 1 229 ? 1.952 -6.043 4.541 1.00 96.44 229 ALA A O 1
ATOM 1878 N N . LYS A 1 230 ? 1.587 -8.014 5.553 1.00 97.00 230 LYS A N 1
ATOM 1879 C CA . LYS A 1 230 ? 2.735 -8.688 4.917 1.00 97.00 230 LYS A CA 1
ATOM 1880 C C . LYS A 1 230 ? 2.501 -8.885 3.424 1.00 97.00 230 LYS A C 1
ATOM 1882 O O . LYS A 1 230 ? 3.386 -8.551 2.643 1.00 97.00 230 LYS A O 1
ATOM 1887 N N . ILE A 1 231 ? 1.312 -9.343 3.022 1.00 96.94 231 ILE A N 1
ATOM 1888 C CA . ILE A 1 231 ? 0.932 -9.478 1.606 1.00 96.94 231 ILE A CA 1
ATOM 1889 C C . ILE A 1 231 ? 1.055 -8.125 0.903 1.00 96.94 231 ILE A C 1
ATOM 1891 O O . ILE A 1 231 ? 1.617 -8.043 -0.187 1.00 96.94 231 ILE A O 1
ATOM 1895 N N . MET A 1 232 ? 0.597 -7.047 1.540 1.00 96.38 232 MET A N 1
ATOM 1896 C CA . MET A 1 232 ? 0.705 -5.691 1.011 1.00 96.38 232 MET A CA 1
ATOM 1897 C C . MET A 1 232 ? 2.169 -5.300 0.739 1.00 96.38 232 MET A C 1
ATOM 1899 O O . MET A 1 232 ? 2.486 -4.804 -0.339 1.00 96.38 232 MET A O 1
ATOM 1903 N N . ILE A 1 233 ? 3.090 -5.611 1.657 1.00 96.19 233 ILE A N 1
ATOM 1904 C CA . ILE A 1 233 ? 4.531 -5.363 1.473 1.00 96.19 233 ILE A CA 1
ATOM 1905 C C . ILE A 1 233 ? 5.129 -6.263 0.380 1.00 96.19 233 ILE A C 1
ATOM 1907 O O . ILE A 1 233 ? 5.872 -5.781 -0.478 1.00 96.19 233 ILE A O 1
ATOM 1911 N N . GLU A 1 234 ? 4.814 -7.560 0.398 1.00 95.00 234 GLU A N 1
ATOM 1912 C CA . GLU A 1 234 ? 5.316 -8.553 -0.564 1.00 95.00 234 GLU A CA 1
ATOM 1913 C C . GLU A 1 234 ? 4.893 -8.229 -2.000 1.00 95.00 234 GLU A C 1
ATOM 1915 O O . GLU A 1 234 ? 5.637 -8.474 -2.948 1.00 95.00 234 GLU A O 1
ATOM 1920 N N . THR A 1 235 ? 3.706 -7.649 -2.161 1.00 95.38 235 THR A N 1
ATOM 1921 C CA . THR A 1 235 ? 3.100 -7.376 -3.466 1.00 95.38 235 THR A CA 1
ATOM 1922 C C . THR A 1 235 ? 3.261 -5.933 -3.940 1.00 95.38 235 THR A C 1
ATOM 1924 O O . THR A 1 235 ? 2.818 -5.599 -5.038 1.00 95.38 235 THR A O 1
ATOM 1927 N N . TYR A 1 236 ? 3.948 -5.076 -3.179 1.00 94.75 236 TYR A N 1
ATOM 1928 C CA . TYR A 1 236 ? 4.188 -3.675 -3.541 1.00 94.75 236 TYR A CA 1
ATOM 1929 C C . TYR A 1 236 ? 4.821 -3.504 -4.934 1.00 94.75 236 TYR A C 1
ATOM 1931 O O . TYR A 1 236 ? 4.392 -2.662 -5.730 1.00 94.75 236 TYR A O 1
ATOM 1939 N N . GLU A 1 237 ? 5.858 -4.291 -5.238 1.00 91.38 237 GLU A N 1
ATOM 1940 C CA . GLU A 1 237 ? 6.560 -4.187 -6.525 1.00 91.38 237 GLU A CA 1
ATOM 1941 C C . GLU A 1 237 ? 5.676 -4.671 -7.678 1.00 91.38 237 GLU A C 1
ATOM 1943 O O . GLU A 1 237 ? 5.712 -4.085 -8.757 1.00 91.38 237 GLU A O 1
ATOM 1948 N N . ILE A 1 238 ? 4.814 -5.658 -7.419 1.00 92.19 238 ILE A N 1
ATOM 1949 C CA . ILE A 1 238 ? 3.826 -6.161 -8.378 1.00 92.19 238 ILE A CA 1
ATOM 1950 C C . ILE A 1 238 ? 2.801 -5.076 -8.693 1.00 92.19 238 ILE A C 1
ATOM 1952 O O . ILE A 1 238 ? 2.607 -4.749 -9.859 1.00 92.19 238 ILE A O 1
ATOM 1956 N N . GLY A 1 239 ? 2.193 -4.462 -7.675 1.00 93.00 239 GLY A N 1
ATOM 1957 C CA . GLY A 1 239 ? 1.215 -3.396 -7.894 1.00 93.00 239 GLY A CA 1
ATOM 1958 C C . GLY A 1 239 ? 1.820 -2.177 -8.580 1.00 93.00 239 GLY A C 1
ATOM 1959 O O . GLY A 1 239 ? 1.195 -1.587 -9.452 1.00 93.00 239 GLY A O 1
ATOM 1960 N N . SER A 1 240 ? 3.073 -1.837 -8.271 1.00 90.62 240 SER A N 1
ATOM 1961 C CA . SER A 1 240 ? 3.786 -0.752 -8.962 1.00 90.62 240 SER A CA 1
ATOM 1962 C C . SER A 1 240 ? 4.032 -1.042 -10.449 1.00 90.62 240 SER A C 1
ATOM 1964 O O . SER A 1 240 ? 4.161 -0.106 -11.236 1.00 90.62 240 SER A O 1
ATOM 1966 N N . LEU A 1 241 ? 4.125 -2.319 -10.834 1.00 88.62 241 LEU A N 1
ATOM 1967 C CA . LEU A 1 241 ? 4.323 -2.753 -12.219 1.00 88.62 241 LEU A CA 1
ATOM 1968 C C . LEU A 1 241 ? 3.005 -2.899 -12.982 1.00 88.62 241 LEU A C 1
ATOM 1970 O O . LEU A 1 241 ? 2.923 -2.446 -14.122 1.00 88.62 241 LEU A O 1
ATOM 1974 N N . LEU A 1 242 ? 2.010 -3.546 -12.371 1.00 89.06 242 LEU A N 1
ATOM 1975 C CA . LEU A 1 242 ? 0.735 -3.880 -13.009 1.00 89.06 242 LEU A CA 1
ATOM 1976 C C . LEU A 1 242 ? -0.268 -2.727 -12.964 1.00 89.06 242 LEU A C 1
ATOM 1978 O O . LEU A 1 242 ? -1.044 -2.558 -13.897 1.00 89.06 242 LEU A O 1
ATOM 1982 N N . ASN A 1 243 ? -0.228 -1.922 -11.902 1.00 91.69 243 ASN A N 1
ATOM 1983 C CA . ASN A 1 243 ? -1.218 -0.889 -11.612 1.00 91.69 243 ASN A CA 1
ATOM 1984 C C . ASN A 1 243 ? -0.564 0.492 -11.388 1.00 91.69 243 ASN A C 1
ATOM 1986 O O . ASN A 1 243 ? -0.785 1.115 -10.339 1.00 91.69 243 ASN A O 1
ATOM 1990 N N . PRO A 1 244 ? 0.277 0.975 -12.330 1.00 88.44 244 PRO A N 1
ATOM 1991 C CA . PRO A 1 244 ? 0.923 2.278 -12.215 1.00 88.44 244 PRO A CA 1
ATOM 1992 C C . PRO A 1 244 ? -0.104 3.416 -12.252 1.00 88.44 244 PRO A C 1
ATOM 1994 O O . PRO A 1 244 ? -1.246 3.235 -12.669 1.00 88.44 244 PRO A O 1
ATOM 1997 N N . PHE A 1 245 ? 0.325 4.601 -11.822 1.00 80.38 245 PHE A N 1
ATOM 1998 C CA . PHE A 1 245 ? -0.479 5.813 -11.945 1.00 80.38 245 PHE A CA 1
ATOM 1999 C C . PHE A 1 245 ? -0.590 6.176 -13.427 1.00 80.38 245 PHE A C 1
ATOM 2001 O O . PHE A 1 245 ? 0.440 6.270 -14.104 1.00 80.38 245 PHE A O 1
ATOM 2008 N N . ASP A 1 246 ? -1.809 6.360 -13.925 1.00 65.12 246 ASP A N 1
ATOM 2009 C CA . ASP A 1 246 ? -2.040 6.710 -15.321 1.00 65.12 246 ASP A CA 1
ATOM 2010 C C . ASP A 1 246 ? -2.405 8.190 -15.430 1.00 65.12 246 ASP A C 1
ATOM 2012 O O . ASP A 1 246 ? -3.544 8.585 -15.226 1.00 65.12 246 ASP A O 1
ATOM 2016 N N . PHE A 1 247 ? -1.414 9.024 -15.749 1.00 53.28 247 PHE A N 1
ATOM 2017 C CA . PHE A 1 247 ? -1.622 10.462 -15.945 1.00 53.28 247 PHE A CA 1
ATOM 2018 C C . PHE A 1 247 ? -2.443 10.794 -17.204 1.00 53.28 247 PHE A C 1
ATOM 2020 O O . PHE A 1 247 ? -2.748 11.965 -17.423 1.00 53.28 247 PHE A O 1
ATOM 2027 N N . THR A 1 248 ? -2.736 9.812 -18.066 1.00 48.47 248 THR A N 1
ATOM 2028 C CA . THR A 1 248 ? -3.339 10.059 -19.386 1.00 48.47 248 THR A CA 1
ATOM 2029 C C . THR A 1 248 ? -4.855 9.885 -19.434 1.00 48.47 248 THR A C 1
ATOM 2031 O O . THR A 1 248 ? -5.475 10.417 -20.349 1.00 48.47 248 THR A O 1
ATOM 2034 N N . ALA A 1 249 ? -5.468 9.236 -18.439 1.00 46.62 249 ALA A N 1
ATOM 2035 C CA . ALA A 1 249 ? -6.908 8.961 -18.443 1.00 46.62 249 ALA A CA 1
ATOM 2036 C C . ALA A 1 249 ? -7.783 10.194 -18.125 1.00 46.62 249 ALA A C 1
ATOM 2038 O O . ALA A 1 249 ? -8.917 10.270 -18.586 1.00 46.62 249 ALA A O 1
ATOM 2039 N N . ASP A 1 250 ? -7.256 11.187 -17.402 1.00 40.81 250 ASP A N 1
ATOM 2040 C CA . ASP A 1 250 ? -8.040 12.347 -16.939 1.00 40.81 250 ASP A CA 1
ATOM 2041 C C . ASP A 1 250 ? -8.129 13.504 -17.954 1.00 40.81 250 ASP A C 1
ATOM 2043 O O . ASP A 1 250 ? -8.781 14.515 -17.694 1.00 40.81 250 ASP A O 1
ATOM 2047 N N . PHE A 1 251 ? -7.471 13.391 -19.115 1.00 41.50 251 PHE A N 1
ATOM 2048 C CA . PHE A 1 251 ? -7.484 14.431 -20.156 1.00 41.50 251 PHE A CA 1
ATOM 2049 C C . PHE A 1 251 ? -8.379 14.103 -21.360 1.00 41.50 251 PHE A C 1
ATOM 2051 O O . PHE A 1 251 ? -8.478 14.931 -22.264 1.00 41.50 251 PHE A O 1
ATOM 2058 N N . GLU A 1 252 ? -9.035 12.939 -21.385 1.00 35.97 252 GLU A N 1
ATOM 2059 C CA . GLU A 1 252 ? -9.926 12.544 -22.491 1.00 35.97 252 GLU A CA 1
ATOM 2060 C C . GLU A 1 252 ? -11.418 12.820 -22.226 1.00 35.97 252 GLU A C 1
ATOM 2062 O O . GLU A 1 252 ? -12.237 12.670 -23.130 1.00 35.97 252 GLU A O 1
ATOM 2067 N N . GLU A 1 253 ? -11.779 13.318 -21.040 1.00 35.72 253 GLU A N 1
ATOM 2068 C CA . GLU A 1 253 ? -13.141 13.765 -20.725 1.00 35.72 253 GLU A CA 1
ATOM 2069 C C . GLU A 1 253 ? -13.166 15.260 -20.364 1.00 35.72 253 GLU A C 1
ATOM 2071 O O . GLU A 1 253 ? -13.280 15.621 -19.196 1.00 35.72 253 GLU A O 1
ATOM 2076 N N . ASN A 1 254 ? -13.035 16.140 -21.367 1.00 32.66 254 ASN A N 1
ATOM 2077 C CA . ASN A 1 254 ? -13.571 17.515 -21.354 1.00 32.66 254 ASN A CA 1
ATOM 2078 C C . ASN A 1 254 ? -13.769 18.054 -22.776 1.00 32.66 254 ASN A C 1
ATOM 2080 O O . ASN A 1 254 ? -12.762 18.172 -23.511 1.00 32.66 254 ASN A O 1
#

Foldseek 3Di:
DDPPPDPPPPPVVVVVVVVVPVVPDDDPVVLVVLVVVLVVLVVVLVVVVVVVVDVVCPVVNVVSVVVNCVSCVVNVVVSLVVVLVVVVVVCVVLCVVLVLQDDPLVVLLVLLLVCLVVCVLVCVLQVVDDFPLLVVCVVVCVLPDPPCDLVNVCVVCVLQQALFSLEPVLLVSSLVSNVVVCVVVVVQQVSSCVRGSHGPVSCSRRTSSNRSSLVVSCVSNVHDSVVSSVNSSVRHVNNCSNPNDDPPPVPPPD

Organism: NCBI:txid64648

Radius of gyration: 23.71 Å; chains: 1; bounding box: 56×47×55 Å